Protein AF-A0A7C3QKI5-F1 (afdb_monomer)

Mean predicted aligned error: 13.99 Å

Nearest PDB structures (foldseek):
  4u65-assembly2_F  TM=7.136E-01  e=8.745E-03  Pseudomonas fluorescens Pf0-1
  8ebw-assembly1_H  TM=4.764E-01  e=3.020E-01  Homo sapiens
  3re2-assembly1_A  TM=4.373E-01  e=3.020E-01  Nematostella vectensis

Solvent-accessible surface area (backbone atoms only — not comparable to full-atom values): 15501 Å² total; per-residue (Å²): 140,82,83,90,80,84,90,88,83,86,87,82,85,90,91,88,88,87,84,88,87,84,91,85,86,84,90,83,87,89,81,90,84,88,91,67,75,67,64,57,52,52,54,50,51,52,52,52,50,48,52,54,61,59,58,64,74,69,70,74,64,63,53,65,72,49,76,90,85,64,95,87,59,71,51,61,42,28,61,64,46,33,37,59,52,58,33,65,86,39,82,55,64,62,46,32,51,52,38,49,39,55,50,41,50,76,39,48,40,72,42,86,53,52,62,50,102,83,78,48,70,55,26,29,46,33,50,35,56,67,72,63,37,41,20,25,40,60,27,44,21,22,14,49,31,36,47,36,42,73,66,71,36,54,39,29,35,36,46,41,78,99,45,32,35,25,31,40,49,44,99,92,42,57,28,34,49,32,45,55,61,38,28,58,44,49,39,100,85,65,73,51,56,30,26,68,85,47,32,46,73,46,25,58,44,58,69,66,58,88,71,68,56,89,62,61,26,86,90,59,58,45,66,58,60,19,58,52,28,65,72,57,80,55,48,80,42,72,76,56,59,63,62,68,56,66,64,64,38,62,44,54,72,91,58,86,88,133

Secondary structure (DSSP, 8-state):
------------------------------------HHHHHHHHHHHHHHHHHHHGGG----EEEE----SSS--TTSHHHHHHHHTTT--SHHHHHHHHHHHHHTT-EE-SPPB-TTS-B---HHHIIIIISEE-HHHHHHHHHHHHHHTT-EEEEEE-SS-EEEEEEETTEEEE-BTTTTB--B-TTSSSBPPHHHHTT-GGGGT--SS--SS--TTS-HHHHHHHHTT-----BS----------EEE-TT----

Sequence (258 aa):
MRPARATTGGMARRTKSSERRADGIAKHHSVFSRGAGFGYTLVLMMRALFLCVTGAALLSAEQNGITLAGSAQPHCWDTDAIVAAVTRSAAPDREKALALHAFGMAHFIHFDGPIEERGEYVTDPVKLVGVYGYGLCMNISSAMCALYNAAGLKCRVRTMPLHSVPEVWFEGKWNYIDTDMFGYVFLPDGETIASVDELAKDAD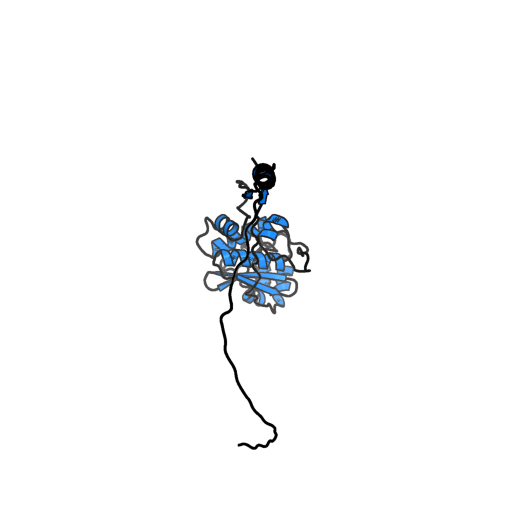LFVKQKNPPEPFYPFDEKKDMADVFRHVRARKDHHTYADAHMMNLRLRTGETAT

Foldseek 3Di:
DDDDDDDDDDDDDDDDDDDDDDDDDDDDDDDDDDDDPPVVVVVVVVVVVVCVVVVVVPPWPKDKQDFDDDPPDFRLQWLLSNQCRQCVPPDALVSSLVSLLVNLLVQEAADDFDADPPRDGALALSCSRPPNSYGHQLSSQLNSQLSSVSNVWQKWWWDFVVHIWIWTDGPNDTATRRSHQRFFFDDPVLPHTDDLVRCLVPLCSLVPDPDGDPPRSVPDDSVVSSVRSPVGPIDTGRCRDHPMDGNMDMDTRPDDDD

Radius of gyration: 35.49 Å; Cα contacts (8 Å, |Δi|>4): 394; chains: 1; bounding box: 84×45×111 Å

pLDDT: mean 79.03, std 22.41, range [28.69, 98.62]

Structure (mmCIF, N/CA/C/O backbone):
data_AF-A0A7C3QKI5-F1
#
_entry.id   AF-A0A7C3QKI5-F1
#
loop_
_atom_site.group_PDB
_atom_site.id
_atom_site.type_symbol
_atom_site.label_atom_id
_atom_site.label_alt_id
_atom_site.label_comp_id
_atom_site.label_asym_id
_atom_site.label_entity_id
_atom_site.label_seq_id
_atom_site.pdbx_PDB_ins_code
_atom_site.Cartn_x
_atom_site.Cartn_y
_atom_site.Cartn_z
_atom_site.occupancy
_atom_site.B_iso_or_equiv
_atom_site.auth_seq_id
_atom_site.auth_comp_id
_atom_site.auth_asym_id
_atom_site.auth_atom_id
_atom_site.pdbx_PDB_model_num
ATOM 1 N N . MET A 1 1 ? -52.536 -10.155 -33.207 1.00 43.38 1 MET A N 1
ATOM 2 C CA . MET A 1 1 ? -53.466 -10.005 -34.355 1.00 43.38 1 MET A CA 1
ATOM 3 C C . MET A 1 1 ? -52.713 -9.310 -35.493 1.00 43.38 1 MET A C 1
ATOM 5 O O . MET A 1 1 ? -51.814 -8.541 -35.183 1.00 43.38 1 MET A O 1
ATOM 9 N N . ARG A 1 2 ? -53.008 -9.595 -36.770 1.00 39.75 2 ARG A N 1
ATOM 10 C CA . ARG A 1 2 ? -52.408 -8.930 -37.957 1.00 39.75 2 ARG A CA 1
ATOM 11 C C . ARG A 1 2 ? -53.516 -8.169 -38.708 1.00 39.75 2 ARG A C 1
ATOM 13 O O . ARG A 1 2 ? -54.668 -8.583 -38.586 1.00 39.75 2 ARG A O 1
ATOM 20 N N . PRO A 1 3 ? -53.205 -7.078 -39.427 1.00 49.03 3 PRO A N 1
ATOM 21 C CA . PRO A 1 3 ? -52.958 -7.132 -40.887 1.00 49.03 3 PRO A CA 1
ATOM 22 C C . PRO A 1 3 ? -51.656 -6.358 -41.270 1.00 49.03 3 PRO A C 1
ATOM 24 O O . PRO A 1 3 ? -51.041 -5.779 -40.384 1.00 49.03 3 PRO A O 1
ATOM 27 N N . ALA A 1 4 ? -51.010 -6.413 -42.453 1.00 37.97 4 ALA A N 1
ATOM 28 C CA . ALA A 1 4 ? -51.381 -6.612 -43.877 1.00 37.97 4 ALA A CA 1
ATOM 29 C C . ALA A 1 4 ? -52.009 -5.347 -44.529 1.00 37.97 4 ALA A C 1
ATOM 31 O O . ALA A 1 4 ? -52.786 -4.679 -43.866 1.00 37.97 4 ALA A O 1
ATOM 32 N N . ARG A 1 5 ? -51.742 -4.905 -45.775 1.00 40.38 5 ARG A N 1
ATOM 33 C CA . ARG A 1 5 ? -51.047 -5.392 -47.009 1.00 40.38 5 ARG A CA 1
ATOM 34 C C . ARG A 1 5 ? -50.088 -4.281 -47.546 1.00 40.38 5 ARG A C 1
ATOM 36 O O . ARG A 1 5 ? -50.180 -3.172 -47.045 1.00 40.38 5 ARG A O 1
ATOM 43 N N . ALA A 1 6 ? -49.056 -4.486 -48.389 1.00 38.34 6 ALA A N 1
ATOM 44 C CA . ALA A 1 6 ? -48.926 -5.076 -49.752 1.00 38.34 6 ALA A CA 1
ATOM 45 C C . ALA A 1 6 ? -49.633 -4.258 -50.868 1.00 38.34 6 ALA A C 1
ATOM 47 O O . ALA A 1 6 ? -50.599 -3.571 -50.560 1.00 38.34 6 ALA A O 1
ATOM 48 N N . THR A 1 7 ? -49.265 -4.295 -52.163 1.00 37.66 7 THR A N 1
ATOM 49 C CA . THR A 1 7 ? -48.258 -5.081 -52.946 1.00 37.66 7 THR A CA 1
ATOM 50 C C . THR A 1 7 ? -47.017 -4.223 -53.330 1.00 37.66 7 THR A C 1
ATOM 52 O O . THR A 1 7 ? -46.642 -3.431 -52.478 1.00 37.66 7 THR A O 1
ATOM 55 N N . THR A 1 8 ? -46.241 -4.283 -54.438 1.00 36.12 8 THR A N 1
ATOM 56 C CA . THR A 1 8 ? -46.135 -4.997 -55.761 1.00 36.12 8 THR A CA 1
ATOM 57 C C . THR A 1 8 ? -44.650 -4.852 -56.237 1.00 36.12 8 THR A C 1
ATOM 59 O O . THR A 1 8 ? -43.902 -4.176 -55.543 1.00 36.12 8 THR A O 1
ATOM 62 N N . GLY A 1 9 ? -44.088 -5.370 -57.349 1.00 29.78 9 GLY A N 1
ATOM 63 C CA . GLY A 1 9 ? -44.528 -6.198 -58.494 1.00 29.78 9 GLY A CA 1
ATOM 64 C C . GLY A 1 9 ? -43.420 -6.297 -59.588 1.00 29.78 9 GLY A C 1
ATOM 65 O O . GLY A 1 9 ? -42.549 -5.437 -59.616 1.00 29.78 9 GLY A O 1
ATOM 66 N N . GLY A 1 10 ? -43.458 -7.299 -60.493 1.00 30.05 10 GLY A N 1
ATOM 67 C CA . GLY A 1 10 ? -42.473 -7.511 -61.598 1.00 30.05 10 GLY A CA 1
ATOM 68 C C . GLY A 1 10 ? -41.201 -8.287 -61.171 1.00 30.05 10 GLY A C 1
ATOM 69 O O . GLY A 1 10 ? -40.520 -7.833 -60.267 1.00 30.05 10 GLY A O 1
ATOM 70 N N . MET A 1 11 ? -40.787 -9.482 -61.644 1.00 32.28 11 MET A N 1
ATOM 71 C CA . MET A 1 11 ? -41.026 -10.329 -62.843 1.00 32.28 11 MET A CA 1
ATOM 72 C C . MET A 1 11 ? -40.378 -9.829 -64.166 1.00 32.28 11 MET A C 1
ATOM 74 O O . MET A 1 11 ? -40.571 -8.672 -64.503 1.00 32.28 11 MET A O 1
ATOM 78 N N . ALA A 1 12 ? -39.662 -10.64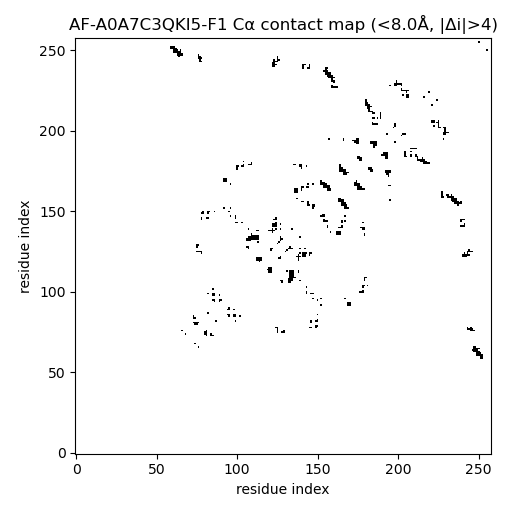3 -64.983 1.00 36.09 12 ALA A N 1
ATOM 79 C CA . ALA A 1 12 ? -39.268 -12.069 -64.852 1.00 36.09 12 ALA A CA 1
ATOM 80 C C . ALA A 1 12 ? -38.166 -12.561 -65.853 1.00 36.09 12 ALA A C 1
ATOM 82 O O . ALA A 1 12 ? -38.069 -12.019 -66.943 1.00 36.09 12 ALA A O 1
ATOM 83 N N . ARG A 1 13 ? -37.530 -13.723 -65.546 1.00 34.91 13 ARG A N 1
ATOM 84 C CA . ARG A 1 13 ? -36.922 -14.765 -66.453 1.00 34.91 13 ARG A CA 1
ATOM 85 C C . ARG A 1 13 ? -35.624 -14.407 -67.246 1.00 34.91 13 ARG A C 1
ATOM 87 O O . ARG A 1 13 ? -35.480 -13.293 -67.708 1.00 34.91 13 ARG A O 1
ATOM 94 N N . ARG A 1 14 ? -34.553 -15.244 -67.240 1.00 34.62 14 ARG A N 1
ATOM 95 C CA . ARG A 1 14 ? -34.250 -16.548 -67.942 1.00 34.62 14 ARG A CA 1
ATOM 96 C C . ARG A 1 14 ? -33.912 -16.323 -69.441 1.00 34.62 14 ARG A C 1
ATOM 98 O O . ARG A 1 14 ? -34.672 -15.620 -70.081 1.00 34.62 14 ARG A O 1
ATOM 105 N N . THR A 1 15 ? -32.837 -16.863 -70.047 1.00 32.75 15 THR A N 1
ATOM 106 C CA . THR A 1 15 ? -32.504 -18.306 -70.264 1.00 32.75 15 THR A CA 1
ATOM 107 C C . THR A 1 15 ? -30.985 -18.659 -70.353 1.00 32.75 15 THR A C 1
ATOM 109 O O . THR A 1 15 ? -30.135 -17.837 -70.042 1.00 32.75 15 THR A O 1
ATOM 112 N N . LYS A 1 16 ? -30.651 -19.927 -70.694 1.00 35.81 16 LYS A N 1
ATOM 113 C CA . LYS A 1 16 ? -29.308 -20.573 -70.757 1.00 35.81 16 LYS A CA 1
ATOM 114 C C . LYS A 1 16 ? -28.775 -20.768 -72.205 1.00 35.81 16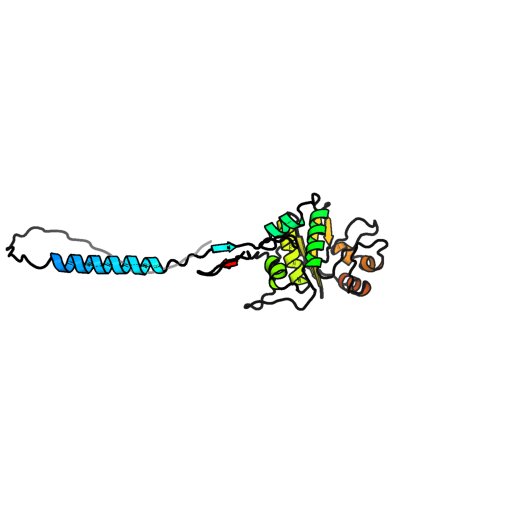 LYS A C 1
ATOM 116 O O . LYS A 1 16 ? -29.548 -20.628 -73.147 1.00 35.81 16 LYS A O 1
ATOM 121 N N . SER A 1 17 ? -27.552 -21.329 -72.306 1.00 30.72 17 SER A N 1
ATOM 122 C CA . SER A 1 17 ? -26.891 -22.039 -73.442 1.00 30.72 17 SER A CA 1
ATOM 123 C C . SER A 1 17 ? -26.021 -21.168 -74.374 1.00 30.72 17 SER A C 1
ATOM 125 O O . SER A 1 17 ? -26.238 -19.965 -74.418 1.00 30.72 17 SER A O 1
ATOM 127 N N . SER A 1 18 ? -24.985 -21.689 -75.058 1.00 32.84 18 SER A N 1
ATOM 128 C CA . SER A 1 18 ? -24.646 -23.098 -75.395 1.00 32.84 18 SER A CA 1
ATOM 129 C C . SER A 1 18 ? -23.134 -23.444 -75.361 1.00 32.84 18 SER A C 1
ATOM 131 O O . SER A 1 18 ? -22.293 -22.565 -75.223 1.00 32.84 18 SER A O 1
ATOM 133 N N . GLU A 1 19 ? -22.792 -24.735 -75.502 1.00 34.28 19 GLU A N 1
ATOM 134 C CA . GLU A 1 19 ? -21.413 -25.276 -75.575 1.00 34.28 19 GLU A CA 1
ATOM 135 C C . GLU A 1 19 ? -20.943 -25.600 -77.020 1.00 34.28 19 GLU A C 1
ATOM 137 O O . GLU A 1 19 ? -21.770 -25.654 -77.931 1.00 34.28 19 GLU A O 1
ATOM 142 N N . ARG A 1 20 ? -19.665 -26.031 -77.145 1.00 35.28 20 ARG A N 1
ATOM 143 C CA . ARG A 1 20 ? -18.991 -26.707 -78.295 1.00 35.28 20 ARG A CA 1
ATOM 144 C C . ARG A 1 20 ? -18.522 -25.726 -79.391 1.00 35.28 20 ARG A C 1
ATOM 146 O O . ARG A 1 20 ? -19.107 -24.667 -79.556 1.00 35.28 20 ARG A O 1
ATOM 153 N N . ARG A 1 21 ? -17.435 -25.981 -80.139 1.00 31.58 21 ARG A N 1
ATOM 154 C CA . ARG A 1 21 ? -16.787 -27.255 -80.554 1.00 31.58 21 ARG A CA 1
ATOM 155 C C . ARG A 1 21 ? -15.235 -27.172 -80.520 1.00 31.58 21 ARG A C 1
ATOM 157 O O . ARG A 1 21 ? -14.706 -26.172 -80.053 1.00 31.58 21 ARG A O 1
ATOM 164 N N . ALA A 1 22 ? -14.529 -28.212 -80.978 1.00 33.12 22 ALA A N 1
ATOM 165 C CA . ALA A 1 22 ? -13.068 -28.386 -80.869 1.00 33.12 22 ALA A CA 1
ATOM 166 C C . ALA A 1 22 ? -12.342 -28.562 -82.234 1.00 33.12 22 ALA A C 1
ATOM 168 O O . ALA A 1 22 ? -13.001 -28.604 -83.272 1.00 33.12 22 ALA A O 1
ATOM 169 N N . ASP A 1 23 ? -11.009 -28.732 -82.155 1.00 32.91 23 ASP A N 1
ATOM 170 C CA . ASP A 1 23 ? -10.041 -29.262 -83.150 1.00 32.91 23 ASP A CA 1
ATOM 171 C C . ASP A 1 23 ? -9.577 -28.362 -84.324 1.00 32.91 23 ASP A C 1
ATOM 173 O O . ASP A 1 23 ? -10.390 -27.738 -85.000 1.00 32.91 23 ASP A O 1
ATOM 177 N N . GLY A 1 24 ? -8.253 -28.326 -84.620 1.00 28.69 24 GLY A N 1
ATOM 178 C CA . GLY A 1 24 ? -7.743 -27.547 -85.775 1.00 28.69 24 GLY A CA 1
ATOM 179 C C . GLY A 1 24 ? -6.229 -27.297 -86.024 1.00 28.69 24 GLY A C 1
ATOM 180 O O . GLY A 1 24 ? -5.882 -26.177 -86.360 1.00 28.69 24 GLY A O 1
ATOM 181 N N . ILE A 1 25 ? -5.351 -28.313 -85.976 1.00 31.89 25 ILE A N 1
ATOM 182 C CA . ILE A 1 25 ? -4.172 -28.478 -86.888 1.00 31.89 25 ILE A CA 1
ATOM 183 C C . ILE A 1 25 ? -2.952 -27.484 -86.859 1.00 31.89 25 ILE A C 1
ATOM 185 O O . ILE A 1 25 ? -2.974 -26.384 -87.390 1.00 31.89 25 ILE A O 1
ATOM 189 N N . ALA A 1 26 ? -1.811 -28.047 -86.414 1.00 33.78 26 ALA A N 1
ATOM 190 C CA . ALA A 1 26 ? -0.415 -27.963 -86.928 1.00 33.78 26 ALA A CA 1
ATOM 191 C C . ALA A 1 26 ? 0.511 -26.706 -86.850 1.00 33.78 26 ALA A C 1
ATOM 193 O O . ALA A 1 26 ? 0.343 -25.716 -87.545 1.00 33.78 26 ALA A O 1
ATOM 194 N N . LYS A 1 27 ? 1.645 -26.924 -86.146 1.00 37.19 27 LYS A N 1
ATOM 195 C CA . LYS A 1 27 ? 3.076 -26.768 -86.548 1.00 37.19 27 LYS A CA 1
ATOM 196 C C . LYS A 1 27 ? 3.519 -25.576 -87.429 1.00 37.19 27 LYS A C 1
ATOM 198 O O . LYS A 1 27 ? 3.091 -25.485 -88.569 1.00 37.19 27 LYS A O 1
ATOM 203 N N . HIS A 1 28 ? 4.645 -24.939 -87.054 1.00 32.84 28 HIS A N 1
ATOM 204 C CA . HIS A 1 28 ? 5.841 -24.878 -87.928 1.00 32.84 28 HIS A CA 1
ATOM 205 C C . HIS A 1 28 ? 7.161 -24.525 -87.185 1.00 32.84 28 HIS A C 1
ATOM 207 O O . HIS A 1 28 ? 7.223 -23.555 -86.446 1.00 32.84 28 HIS A O 1
ATOM 213 N N . HIS A 1 29 ? 8.204 -25.328 -87.446 1.00 33.06 29 HIS A N 1
ATOM 214 C CA . HIS A 1 29 ? 9.660 -25.064 -87.395 1.00 33.06 29 HIS A CA 1
ATOM 215 C C . HIS A 1 29 ? 10.365 -24.470 -86.150 1.00 33.06 29 HIS A C 1
ATOM 217 O O . HIS A 1 29 ? 10.202 -23.317 -85.771 1.00 33.06 29 HIS A O 1
ATOM 223 N N . SER A 1 30 ? 11.338 -25.239 -85.647 1.00 39.81 30 SER A N 1
ATOM 224 C CA . SER A 1 30 ? 12.464 -24.786 -84.817 1.00 39.81 30 SER A CA 1
ATOM 225 C C . SER A 1 30 ? 13.663 -24.350 -85.675 1.00 39.81 30 SER A C 1
ATOM 227 O O . SER A 1 30 ? 14.017 -25.069 -86.611 1.00 39.81 30 SER A O 1
ATOM 229 N N . VAL A 1 31 ? 14.364 -23.273 -85.302 1.00 34.41 31 VAL A N 1
ATOM 230 C CA . VAL A 1 31 ? 15.684 -22.913 -85.863 1.00 34.41 31 VAL A CA 1
ATOM 231 C C . VAL A 1 31 ? 16.688 -22.623 -84.740 1.00 34.41 31 VAL A C 1
ATOM 233 O O . VAL A 1 31 ? 16.330 -22.212 -83.639 1.00 34.41 31 VAL A O 1
ATOM 236 N N . PHE A 1 32 ? 17.952 -22.926 -85.024 1.00 36.66 32 PHE A N 1
ATOM 237 C CA . PHE A 1 32 ? 19.099 -22.922 -84.120 1.00 36.66 32 PHE A CA 1
ATOM 238 C C . PHE A 1 32 ? 19.464 -21.528 -83.576 1.00 36.66 32 PHE A C 1
ATOM 240 O O . PHE A 1 32 ? 19.571 -20.573 -84.338 1.00 36.66 32 PHE A O 1
ATOM 247 N N . SER A 1 33 ? 19.834 -21.456 -82.294 1.00 34.16 33 SER A N 1
ATOM 248 C CA . SER A 1 33 ? 20.882 -20.538 -81.828 1.00 34.16 33 SER A CA 1
ATOM 249 C C . SER A 1 33 ? 21.595 -21.132 -80.610 1.00 34.16 33 SER A C 1
ATOM 251 O O . SER A 1 33 ? 21.004 -21.302 -79.544 1.00 34.16 33 SER A O 1
ATOM 253 N N . ARG A 1 34 ? 22.873 -21.492 -80.773 1.00 49.06 34 ARG A N 1
ATOM 254 C CA . ARG A 1 34 ? 23.775 -21.896 -79.683 1.00 49.06 34 ARG A CA 1
ATOM 255 C C . ARG A 1 34 ? 24.785 -20.769 -79.466 1.00 49.06 34 ARG A C 1
ATOM 257 O O . ARG A 1 34 ? 25.561 -20.510 -80.378 1.00 49.06 34 ARG A O 1
ATOM 264 N N . GLY A 1 35 ? 24.836 -20.167 -78.272 1.00 45.16 35 GLY A N 1
ATOM 265 C CA . GLY A 1 35 ? 25.952 -19.273 -77.911 1.00 45.16 35 GLY A CA 1
ATOM 266 C C . GLY A 1 35 ? 25.643 -18.070 -77.013 1.00 45.16 35 GLY A C 1
ATOM 267 O O . GLY A 1 35 ? 25.970 -16.954 -77.390 1.00 45.16 35 GLY A O 1
ATOM 268 N N . ALA A 1 36 ? 25.056 -18.271 -75.824 1.00 44.78 36 ALA A N 1
ATOM 269 C CA . ALA A 1 36 ? 24.922 -17.190 -74.821 1.00 44.78 36 ALA A CA 1
ATOM 270 C C . ALA A 1 36 ? 24.917 -17.643 -73.339 1.00 44.78 36 ALA A C 1
ATOM 272 O O . ALA A 1 36 ? 25.148 -16.836 -72.441 1.00 44.78 36 ALA A O 1
ATOM 273 N N . GLY A 1 37 ? 24.657 -18.926 -73.052 1.00 42.69 37 GLY A N 1
ATOM 274 C CA . GLY A 1 37 ? 24.223 -19.373 -71.717 1.00 42.69 37 GLY A CA 1
ATOM 275 C C . GLY A 1 37 ? 25.271 -19.457 -70.595 1.00 42.69 37 GLY A C 1
ATOM 276 O O . GLY A 1 37 ? 24.884 -19.639 -69.444 1.00 42.69 37 GLY A O 1
ATOM 277 N N . PHE A 1 38 ? 26.575 -19.346 -70.878 1.00 46.03 38 PHE A N 1
ATOM 278 C CA . PHE A 1 38 ? 27.609 -19.579 -69.852 1.00 46.03 38 PHE A CA 1
ATOM 279 C C . PHE A 1 38 ? 27.970 -18.321 -69.044 1.00 46.03 38 PHE A C 1
ATOM 281 O O . PHE A 1 38 ? 28.054 -18.379 -67.820 1.00 46.03 38 PHE A O 1
ATOM 288 N N . GLY A 1 39 ? 28.118 -17.165 -69.704 1.00 41.66 39 GLY A N 1
ATOM 289 C CA . GLY A 1 39 ? 28.483 -15.909 -69.032 1.00 41.66 39 GLY A CA 1
ATOM 290 C C . GLY A 1 39 ? 27.373 -15.359 -68.130 1.00 41.66 39 GLY A C 1
ATOM 291 O O . GLY A 1 39 ? 27.629 -14.989 -66.986 1.00 41.66 39 GLY A O 1
ATOM 292 N N . TYR A 1 40 ? 26.125 -15.362 -68.611 1.00 43.88 40 TYR A N 1
ATOM 293 C CA . TYR A 1 40 ? 24.982 -14.845 -67.847 1.00 43.88 40 TYR A CA 1
ATOM 294 C C . TYR A 1 40 ? 24.721 -15.633 -66.561 1.00 43.88 40 TYR A C 1
ATOM 296 O O . TYR A 1 40 ? 24.457 -15.024 -65.528 1.00 43.88 40 TYR A O 1
ATOM 304 N N . THR A 1 41 ? 24.846 -16.963 -66.598 1.00 52.06 41 THR A N 1
ATOM 305 C CA . THR A 1 41 ? 24.658 -17.819 -65.417 1.00 52.06 41 THR A CA 1
ATOM 306 C C . THR A 1 41 ? 25.703 -17.521 -64.341 1.00 52.06 41 THR A C 1
ATOM 308 O O . THR A 1 41 ? 25.342 -17.377 -63.176 1.00 52.06 41 THR A O 1
ATOM 311 N N . LEU A 1 42 ? 26.974 -17.326 -64.717 1.00 48.56 42 LEU A N 1
ATOM 312 C CA . LEU A 1 42 ? 28.027 -16.961 -63.765 1.00 48.56 42 LEU A CA 1
ATOM 313 C C . LEU A 1 42 ? 27.788 -15.571 -63.150 1.00 48.56 42 LEU A C 1
ATOM 315 O O . LEU A 1 42 ? 27.883 -15.419 -61.936 1.00 48.56 42 LEU A O 1
ATOM 319 N N . VAL A 1 43 ? 27.402 -14.572 -63.952 1.00 55.06 43 VAL A N 1
ATOM 320 C CA . VAL A 1 43 ? 27.090 -13.215 -63.456 1.00 55.06 43 VAL A CA 1
ATOM 321 C C . VAL A 1 43 ? 25.844 -13.202 -62.559 1.00 55.06 43 VAL A C 1
ATOM 323 O O . VAL A 1 43 ? 25.819 -12.482 -61.560 1.00 55.06 43 VAL A O 1
ATOM 326 N N . LEU A 1 44 ? 24.825 -14.014 -62.862 1.00 51.84 44 LEU A N 1
ATOM 327 C CA . LEU A 1 44 ? 23.646 -14.185 -62.006 1.00 51.84 44 LEU A CA 1
ATOM 328 C C . LEU A 1 44 ? 23.996 -14.882 -60.688 1.00 51.84 44 LEU A C 1
ATOM 330 O O . LEU A 1 44 ? 23.584 -14.396 -59.636 1.00 51.84 44 LEU A O 1
ATOM 334 N N . MET A 1 45 ? 24.803 -15.948 -60.714 1.00 55.19 45 MET A N 1
ATOM 335 C CA . MET A 1 45 ? 25.274 -16.597 -59.486 1.00 55.19 45 MET A CA 1
ATOM 336 C C . MET A 1 45 ? 26.164 -15.667 -58.656 1.00 55.19 45 MET A C 1
ATOM 338 O O . MET A 1 45 ? 25.973 -15.596 -57.450 1.00 55.19 45 MET A O 1
ATOM 342 N N . MET A 1 46 ? 27.063 -14.886 -59.265 1.00 52.94 46 MET A N 1
ATOM 343 C CA . MET A 1 46 ? 27.877 -13.902 -58.537 1.00 52.94 46 MET A CA 1
ATOM 344 C C . MET A 1 46 ? 27.033 -12.774 -57.926 1.00 52.94 46 MET A C 1
ATOM 346 O O . MET A 1 46 ? 27.321 -12.353 -56.810 1.00 52.94 46 MET A O 1
ATOM 350 N N . ARG A 1 47 ? 25.966 -12.312 -58.599 1.00 51.59 47 ARG A N 1
ATOM 351 C CA . ARG A 1 47 ? 25.014 -11.338 -58.025 1.00 51.59 47 ARG A CA 1
ATOM 352 C C . ARG A 1 47 ? 24.185 -11.926 -56.884 1.00 51.59 47 ARG A C 1
ATOM 354 O O . ARG A 1 47 ? 24.001 -11.248 -55.878 1.00 51.59 47 ARG A O 1
ATOM 361 N N . ALA A 1 48 ? 23.721 -13.169 -57.014 1.00 53.09 48 ALA A N 1
ATOM 362 C CA . ALA A 1 48 ? 23.023 -13.872 -55.940 1.00 53.09 48 ALA A CA 1
ATOM 363 C C . ALA A 1 48 ? 23.943 -14.093 -54.727 1.00 53.09 48 ALA A C 1
ATOM 365 O O . ALA A 1 48 ? 23.550 -13.806 -53.601 1.00 53.09 48 ALA A O 1
ATOM 366 N N . LEU A 1 49 ? 25.193 -14.509 -54.961 1.00 51.41 49 LEU A N 1
ATOM 367 C CA . LEU A 1 49 ? 26.191 -14.689 -53.908 1.00 51.41 49 LEU A CA 1
ATOM 368 C C . LEU A 1 49 ? 26.522 -13.361 -53.214 1.00 51.41 49 LEU A C 1
ATOM 370 O O . LEU A 1 49 ? 26.595 -13.333 -51.991 1.00 51.41 49 LEU A O 1
ATOM 374 N N . PHE A 1 50 ? 26.638 -12.254 -53.959 1.00 50.97 50 PHE A N 1
ATOM 375 C CA . PHE A 1 50 ? 26.798 -10.924 -53.362 1.00 50.97 50 PHE A CA 1
ATOM 376 C C . PHE A 1 50 ? 25.605 -10.540 -52.479 1.00 50.97 50 PHE A C 1
ATOM 378 O O . PHE A 1 50 ? 25.831 -10.071 -51.371 1.00 50.97 50 PHE A O 1
ATOM 385 N N . LEU A 1 51 ? 24.360 -10.783 -52.914 1.00 51.03 51 LEU A N 1
ATOM 386 C CA . LEU A 1 51 ? 23.169 -10.532 -52.088 1.00 51.03 51 LEU A CA 1
ATOM 387 C C . LEU A 1 51 ? 23.144 -11.388 -50.812 1.00 51.03 51 LEU A C 1
ATOM 389 O O . LEU A 1 51 ? 22.784 -10.886 -49.751 1.00 51.03 51 LEU A O 1
ATOM 393 N N . CYS A 1 52 ? 23.535 -12.662 -50.889 1.00 48.69 52 CYS A N 1
ATOM 394 C CA . CYS A 1 52 ? 23.606 -13.532 -49.713 1.00 48.69 52 CYS A CA 1
ATOM 395 C C . CYS A 1 52 ? 24.730 -13.119 -48.747 1.00 48.69 52 CYS A C 1
ATOM 397 O O . CYS A 1 52 ? 24.526 -13.139 -47.536 1.00 48.69 52 CYS A O 1
ATOM 399 N N . VAL A 1 53 ? 25.895 -12.718 -49.265 1.00 51.22 53 VAL A N 1
ATOM 400 C CA . VAL A 1 53 ? 27.054 -12.315 -48.450 1.00 51.22 53 VAL A CA 1
ATOM 401 C C . VAL A 1 53 ? 26.860 -10.934 -47.815 1.00 51.22 53 VAL A C 1
ATOM 403 O O . VAL A 1 53 ? 27.252 -10.753 -46.666 1.00 51.22 53 VAL A O 1
ATOM 406 N N . THR A 1 54 ? 26.214 -9.973 -48.488 1.00 51.22 54 THR A N 1
ATOM 407 C CA . THR A 1 54 ? 25.876 -8.680 -47.859 1.00 51.22 54 THR A CA 1
ATOM 408 C C . THR A 1 54 ? 24.649 -8.770 -46.952 1.00 51.22 54 THR A C 1
ATOM 410 O O . THR A 1 54 ? 24.628 -8.125 -45.908 1.00 51.22 54 THR A O 1
ATOM 413 N N . GLY A 1 55 ? 23.657 -9.603 -47.287 1.00 47.28 55 GLY A N 1
ATOM 414 C CA . GLY A 1 55 ? 22.469 -9.820 -46.454 1.00 47.28 55 GLY A CA 1
ATOM 415 C C . GLY A 1 55 ? 22.776 -10.467 -45.099 1.00 47.28 55 GLY A C 1
ATOM 416 O O . GLY A 1 55 ? 22.142 -10.129 -44.103 1.00 47.28 55 GLY A O 1
ATOM 417 N N . ALA A 1 56 ? 23.786 -11.341 -45.029 1.00 50.09 56 ALA A N 1
ATOM 418 C CA . ALA A 1 56 ? 24.216 -11.970 -43.777 1.00 50.09 56 ALA A CA 1
ATOM 419 C C . ALA A 1 56 ? 24.848 -10.987 -42.767 1.00 50.09 56 ALA A C 1
ATOM 421 O O . ALA A 1 56 ? 24.859 -11.267 -41.571 1.00 50.09 56 ALA A O 1
ATOM 422 N N . ALA A 1 57 ? 25.346 -9.831 -43.224 1.00 49.47 57 ALA A N 1
ATOM 423 C CA . ALA A 1 57 ? 26.045 -8.848 -42.391 1.00 49.47 57 ALA A CA 1
ATOM 424 C C . ALA A 1 57 ? 25.116 -7.875 -41.629 1.00 49.47 57 ALA A C 1
ATOM 426 O O . ALA A 1 57 ? 25.606 -6.988 -40.936 1.00 49.47 57 ALA A O 1
ATOM 427 N N . LEU A 1 58 ? 23.790 -8.027 -41.754 1.00 51.84 58 LEU A N 1
ATOM 428 C CA . LEU A 1 58 ? 22.778 -7.206 -41.067 1.00 51.84 58 LEU A CA 1
ATOM 429 C C . LEU A 1 58 ? 21.943 -7.994 -40.043 1.00 51.84 58 LEU A C 1
ATOM 431 O O . LEU A 1 58 ? 20.899 -7.527 -39.589 1.00 51.84 58 LEU A O 1
ATOM 435 N N . LEU A 1 59 ? 22.415 -9.175 -39.636 1.00 55.00 59 LEU A N 1
ATOM 436 C CA . LEU A 1 59 ? 21.945 -9.826 -38.415 1.00 55.00 59 LEU A CA 1
ATOM 437 C C . LEU A 1 59 ? 22.556 -9.115 -37.201 1.00 55.00 59 LEU A C 1
ATOM 439 O O . LEU A 1 59 ? 23.612 -9.513 -36.708 1.00 55.00 59 LEU A O 1
ATOM 443 N N . SER A 1 60 ? 21.882 -8.071 -36.711 1.00 57.97 60 SER A N 1
ATOM 444 C CA . SER A 1 60 ? 22.158 -7.517 -35.383 1.00 57.97 60 SER A CA 1
ATOM 445 C C . SER A 1 60 ? 21.959 -8.618 -34.343 1.00 57.97 60 SER A C 1
ATOM 447 O O . SER A 1 60 ? 20.830 -8.991 -34.022 1.00 57.97 60 SER A O 1
ATOM 449 N N . ALA A 1 61 ? 23.060 -9.160 -33.827 1.00 64.56 61 ALA A N 1
ATOM 450 C CA . ALA A 1 61 ? 23.022 -9.988 -32.634 1.00 64.56 61 ALA A CA 1
ATOM 451 C C . ALA A 1 61 ? 22.661 -9.072 -31.458 1.00 64.56 61 ALA A C 1
ATOM 453 O O . ALA A 1 61 ? 23.414 -8.153 -31.124 1.00 64.56 61 ALA A O 1
ATOM 454 N N . GLU A 1 62 ? 21.483 -9.300 -30.883 1.00 68.62 62 GLU A N 1
ATOM 455 C CA . GLU A 1 62 ? 20.919 -8.508 -29.794 1.00 68.62 62 GLU A CA 1
ATOM 456 C C . GLU A 1 62 ? 20.445 -9.437 -28.685 1.00 68.62 62 GLU A C 1
ATOM 458 O O . GLU A 1 62 ? 19.675 -10.373 -28.920 1.00 68.62 62 GLU A O 1
ATOM 463 N N . GLN A 1 63 ? 20.888 -9.160 -27.464 1.00 76.31 63 GLN A N 1
ATOM 464 C CA . GLN A 1 63 ? 20.500 -9.924 -26.289 1.00 76.31 63 GLN A CA 1
ATOM 465 C C . GLN A 1 63 ? 19.470 -9.117 -25.502 1.00 76.31 63 GLN A C 1
ATOM 467 O O . GLN A 1 63 ? 19.754 -8.007 -25.059 1.00 76.31 63 GLN A O 1
ATOM 472 N N . ASN A 1 64 ? 18.274 -9.686 -25.364 1.00 82.62 64 ASN A N 1
ATOM 473 C CA . ASN A 1 64 ? 17.130 -9.127 -24.642 1.00 82.62 64 ASN A CA 1
ATOM 474 C C . ASN A 1 64 ? 16.898 -9.930 -23.350 1.00 82.62 64 ASN A C 1
ATOM 476 O O . ASN A 1 64 ? 17.459 -11.017 -23.194 1.00 82.62 64 ASN A O 1
ATOM 480 N N . GLY A 1 65 ? 16.051 -9.433 -22.447 1.00 80.75 65 GLY A N 1
ATOM 481 C CA . GLY A 1 65 ? 15.745 -10.096 -21.175 1.00 80.75 65 GLY A CA 1
ATOM 482 C C . GLY A 1 65 ? 16.909 -10.064 -20.184 1.00 80.75 65 GLY A C 1
ATOM 483 O O . GLY A 1 65 ? 17.034 -10.956 -19.348 1.00 80.75 65 GLY A O 1
ATOM 484 N N . ILE A 1 66 ? 17.795 -9.071 -20.300 1.00 83.81 66 ILE A N 1
ATOM 485 C CA . ILE A 1 66 ? 18.944 -8.927 -19.406 1.00 83.81 66 ILE A CA 1
ATOM 486 C C . ILE A 1 66 ? 18.459 -8.337 -18.083 1.00 83.81 66 ILE A C 1
ATOM 488 O O . ILE A 1 66 ? 17.931 -7.228 -18.044 1.00 83.81 66 ILE A O 1
ATOM 492 N N . THR A 1 67 ? 18.668 -9.071 -16.995 1.00 82.00 67 THR A N 1
ATOM 493 C CA . THR A 1 67 ? 18.407 -8.607 -15.632 1.00 82.00 67 THR A CA 1
ATOM 494 C C . THR A 1 67 ? 19.729 -8.323 -14.930 1.00 82.00 67 THR A C 1
ATOM 496 O O . THR A 1 67 ? 20.688 -9.088 -15.039 1.00 82.00 67 THR A O 1
ATOM 499 N N . LEU A 1 68 ? 19.796 -7.211 -14.198 1.00 79.06 68 LEU A N 1
ATOM 500 C CA . LEU A 1 68 ? 20.893 -6.958 -13.266 1.00 79.06 68 LEU A CA 1
ATOM 501 C C . LEU A 1 68 ? 20.529 -7.582 -11.913 1.00 79.06 68 LEU A C 1
ATOM 503 O O . LEU A 1 68 ? 19.414 -7.412 -11.412 1.00 79.06 68 LEU A O 1
ATOM 507 N N . ALA A 1 69 ? 21.469 -8.317 -11.327 1.00 75.75 69 ALA A N 1
ATOM 508 C CA . ALA A 1 69 ? 21.325 -8.937 -10.016 1.00 75.75 69 ALA A CA 1
ATOM 509 C C . ALA A 1 69 ? 22.281 -8.269 -9.022 1.00 75.75 69 ALA A C 1
ATOM 511 O O . ALA A 1 69 ? 23.456 -8.067 -9.323 1.00 75.75 69 ALA A O 1
ATOM 512 N N . GLY A 1 70 ? 21.784 -7.950 -7.830 1.00 75.31 70 GLY A N 1
ATOM 513 C CA . GLY A 1 70 ? 22.568 -7.354 -6.753 1.00 75.31 70 GLY A CA 1
ATOM 514 C C . GLY A 1 70 ? 22.042 -7.800 -5.393 1.00 75.31 70 GLY A C 1
ATOM 515 O O . GLY A 1 70 ? 20.891 -8.199 -5.267 1.00 75.31 70 GLY A O 1
ATOM 516 N N . SER A 1 71 ? 22.886 -7.739 -4.366 1.00 79.19 71 SER A N 1
ATOM 517 C CA . SER A 1 71 ? 22.534 -8.153 -2.999 1.00 79.19 71 SER A CA 1
ATOM 518 C C . SER A 1 71 ? 21.832 -7.068 -2.172 1.00 79.19 71 SER A C 1
ATOM 520 O O . SER A 1 71 ? 21.422 -7.341 -1.048 1.00 79.19 71 SER A O 1
ATOM 522 N N . ALA A 1 72 ? 21.726 -5.843 -2.696 1.00 78.75 72 ALA A N 1
ATOM 523 C CA . ALA A 1 72 ? 21.259 -4.670 -1.955 1.00 78.75 72 ALA A CA 1
ATOM 524 C C . ALA A 1 72 ? 19.752 -4.377 -2.091 1.00 78.75 72 ALA A C 1
ATOM 526 O O . ALA A 1 72 ? 19.231 -3.612 -1.286 1.00 78.75 72 ALA A O 1
ATOM 527 N N . GLN A 1 73 ? 19.066 -4.946 -3.090 1.00 77.56 73 GLN A N 1
ATOM 528 C CA . GLN A 1 73 ? 17.630 -4.748 -3.330 1.00 77.56 73 GLN A CA 1
ATOM 529 C C . GLN A 1 73 ? 16.970 -6.016 -3.911 1.00 77.56 73 GLN A C 1
ATOM 531 O O . GLN A 1 73 ? 17.672 -6.841 -4.502 1.00 77.56 73 GLN A O 1
ATOM 536 N N . PRO A 1 74 ? 15.637 -6.183 -3.777 1.00 81.31 74 PRO A N 1
ATOM 537 C CA . PRO A 1 74 ? 14.874 -7.239 -4.446 1.00 81.31 74 PRO A CA 1
ATOM 538 C C . PRO A 1 74 ? 14.952 -7.193 -5.983 1.00 81.31 74 PRO A C 1
ATOM 540 O O . PRO A 1 74 ? 15.350 -6.199 -6.590 1.00 81.31 74 PRO A O 1
ATOM 543 N N . HIS A 1 75 ? 14.517 -8.275 -6.634 1.00 84.12 75 HIS A N 1
ATOM 544 C CA . HIS A 1 75 ? 14.456 -8.370 -8.096 1.00 84.12 75 HIS A CA 1
ATOM 545 C C . HIS A 1 75 ? 13.246 -7.610 -8.668 1.00 84.12 75 HIS A C 1
ATOM 547 O O . HIS A 1 75 ? 12.244 -8.207 -9.048 1.00 84.12 75 HIS A O 1
ATOM 553 N N . CYS A 1 76 ? 13.356 -6.286 -8.773 1.00 87.69 76 CYS A N 1
ATOM 554 C CA . CYS A 1 76 ? 12.293 -5.396 -9.258 1.00 87.69 76 CYS A CA 1
ATOM 555 C C . CYS A 1 76 ? 12.147 -5.355 -10.798 1.00 87.69 76 CYS A C 1
ATOM 557 O O . CYS A 1 76 ? 12.012 -4.283 -11.383 1.00 87.69 76 CYS A O 1
ATOM 559 N N . TRP A 1 77 ? 12.204 -6.517 -11.460 1.00 87.06 77 TRP A N 1
ATOM 560 C CA . TRP A 1 77 ? 12.142 -6.643 -12.928 1.00 87.06 77 TRP A CA 1
ATOM 561 C C . TRP A 1 77 ? 10.719 -6.842 -13.463 1.00 87.06 77 TRP A C 1
ATOM 563 O O . TRP A 1 77 ? 10.407 -6.407 -14.571 1.00 87.06 77 TRP A O 1
ATOM 573 N N . ASP A 1 78 ? 9.861 -7.469 -12.663 1.00 90.19 78 ASP A N 1
ATOM 574 C CA . ASP A 1 78 ? 8.444 -7.699 -12.921 1.00 90.19 78 ASP A CA 1
ATOM 575 C C . ASP A 1 78 ? 7.698 -7.887 -11.581 1.00 90.19 78 ASP A C 1
ATOM 577 O O . ASP A 1 78 ? 8.311 -7.952 -10.512 1.00 90.19 78 ASP A O 1
ATOM 581 N N . THR A 1 79 ? 6.365 -7.944 -11.625 1.00 91.94 79 THR A N 1
ATOM 582 C CA . THR A 1 79 ? 5.514 -8.031 -10.421 1.00 91.94 79 THR A CA 1
ATOM 583 C C . THR A 1 79 ? 5.708 -9.339 -9.643 1.00 91.94 79 THR A C 1
ATOM 585 O O . THR A 1 79 ? 5.750 -9.312 -8.410 1.00 91.94 79 THR A O 1
ATOM 588 N N . ASP A 1 80 ? 5.874 -10.470 -10.333 1.00 91.06 80 ASP A N 1
ATOM 589 C CA . ASP A 1 80 ? 6.002 -11.784 -9.695 1.00 91.06 80 ASP A CA 1
ATOM 590 C C . ASP A 1 80 ? 7.381 -11.933 -9.033 1.00 91.06 80 ASP A C 1
ATOM 592 O O . ASP A 1 80 ? 7.488 -12.474 -7.931 1.00 91.06 80 ASP A O 1
ATOM 596 N N . ALA A 1 81 ? 8.432 -11.386 -9.653 1.00 90.56 81 ALA A N 1
ATOM 597 C CA . ALA A 1 81 ? 9.781 -11.327 -9.099 1.00 90.56 81 ALA A CA 1
ATOM 598 C C . ALA A 1 81 ? 9.867 -10.446 -7.837 1.00 90.56 81 ALA A C 1
ATOM 600 O O . ALA A 1 81 ? 10.523 -10.843 -6.867 1.00 90.56 81 ALA A O 1
ATOM 601 N N . ILE A 1 82 ? 9.163 -9.302 -7.803 1.00 93.56 82 ILE A N 1
ATOM 602 C CA . ILE A 1 82 ? 9.032 -8.469 -6.593 1.00 93.56 82 ILE A CA 1
ATOM 603 C C . ILE A 1 82 ? 8.373 -9.281 -5.476 1.00 93.56 82 ILE A C 1
ATOM 605 O O . ILE A 1 82 ? 8.944 -9.417 -4.393 1.00 93.56 82 ILE A O 1
ATOM 609 N N . VAL A 1 83 ? 7.197 -9.857 -5.741 1.00 94.94 83 VAL A N 1
ATOM 610 C CA . VAL A 1 83 ? 6.434 -10.627 -4.750 1.00 94.94 83 VAL A CA 1
ATOM 611 C C . VAL A 1 83 ? 7.244 -11.814 -4.229 1.00 94.94 83 VAL A C 1
ATOM 613 O O . VAL A 1 83 ? 7.425 -11.941 -3.019 1.00 94.94 83 VAL A O 1
ATOM 616 N N . ALA A 1 84 ? 7.802 -12.643 -5.115 1.00 93.81 84 ALA A N 1
ATOM 617 C CA . ALA A 1 84 ? 8.557 -13.837 -4.738 1.00 93.81 84 ALA A CA 1
ATOM 618 C C . ALA A 1 84 ? 9.831 -13.526 -3.931 1.00 93.81 84 ALA A C 1
ATOM 620 O O . ALA A 1 84 ? 10.249 -14.346 -3.110 1.00 93.81 84 ALA A O 1
ATOM 621 N N . ALA A 1 85 ? 10.445 -12.355 -4.139 1.00 93.62 85 ALA A N 1
ATOM 622 C CA . ALA A 1 85 ? 11.577 -11.892 -3.343 1.00 93.62 85 ALA A CA 1
ATOM 623 C C . ALA A 1 85 ? 11.137 -11.331 -1.979 1.00 93.62 85 ALA A C 1
ATOM 625 O O . ALA A 1 85 ? 11.697 -11.718 -0.952 1.00 93.62 85 ALA A O 1
ATOM 626 N N . VAL A 1 86 ? 10.128 -10.454 -1.951 1.00 95.75 86 VAL A N 1
ATOM 627 C CA . VAL A 1 86 ? 9.680 -9.756 -0.732 1.00 95.75 86 VAL A CA 1
ATOM 628 C C . VAL A 1 86 ? 8.954 -10.694 0.234 1.00 95.75 86 VAL A C 1
ATOM 630 O O . VAL A 1 86 ? 9.223 -10.670 1.433 1.00 95.75 86 VAL A O 1
ATOM 633 N N . THR A 1 87 ? 8.078 -11.576 -0.257 1.00 96.75 87 THR A N 1
ATOM 634 C CA . THR A 1 87 ? 7.318 -12.505 0.597 1.00 96.75 87 THR A CA 1
ATOM 635 C C . THR A 1 87 ? 8.030 -13.843 0.823 1.00 96.75 87 THR A C 1
ATOM 637 O O . THR A 1 87 ? 7.418 -14.777 1.335 1.00 96.75 87 THR A O 1
ATOM 640 N N . ARG A 1 88 ? 9.317 -13.973 0.463 1.00 94.31 88 ARG A N 1
ATOM 641 C CA . ARG A 1 88 ? 10.063 -15.252 0.458 1.00 94.31 88 ARG A CA 1
ATOM 642 C C . ARG A 1 88 ? 10.073 -15.992 1.804 1.00 94.31 88 ARG A C 1
ATOM 644 O O . ARG A 1 88 ? 10.180 -17.216 1.824 1.00 94.31 88 ARG A O 1
ATOM 651 N N . SER A 1 89 ? 9.987 -15.249 2.905 1.00 93.75 89 SER A N 1
ATOM 652 C CA . SER A 1 89 ? 9.990 -15.773 4.280 1.00 93.75 89 SER A CA 1
ATOM 653 C C . SER A 1 89 ? 8.638 -15.629 4.993 1.00 93.75 89 SER A C 1
ATOM 655 O O . SER A 1 89 ? 8.555 -15.966 6.168 1.00 93.75 89 SER A O 1
ATOM 657 N N . ALA A 1 90 ? 7.602 -15.125 4.312 1.00 95.19 90 ALA A N 1
ATOM 658 C CA . ALA A 1 90 ? 6.302 -14.789 4.891 1.00 95.19 90 ALA A CA 1
ATOM 659 C C . ALA A 1 90 ? 5.235 -15.818 4.482 1.00 95.19 90 ALA A C 1
ATOM 661 O O . ALA A 1 90 ? 4.897 -15.929 3.300 1.00 95.19 90 ALA A O 1
ATOM 662 N N . ALA A 1 91 ? 4.692 -16.571 5.443 1.00 91.62 91 ALA A N 1
ATOM 663 C CA . ALA A 1 91 ? 3.746 -17.660 5.153 1.00 91.62 91 ALA A CA 1
ATOM 664 C C . ALA A 1 91 ? 2.260 -17.287 5.372 1.00 91.62 91 ALA A C 1
ATOM 666 O O . ALA A 1 91 ? 1.464 -17.502 4.449 1.00 91.62 91 ALA A O 1
ATOM 667 N N . PRO A 1 92 ? 1.848 -16.707 6.518 1.00 97.12 92 PRO A N 1
ATOM 668 C CA . PRO A 1 92 ? 0.516 -16.142 6.710 1.00 97.12 92 PRO A CA 1
ATOM 669 C C . PRO A 1 92 ? 0.280 -14.912 5.831 1.00 97.12 92 PRO A C 1
ATOM 671 O O . PRO A 1 92 ? 1.184 -14.126 5.551 1.00 97.12 92 PRO A O 1
ATOM 674 N N . ASP A 1 93 ? -0.976 -14.692 5.459 1.00 98.50 93 ASP A N 1
ATOM 675 C CA . ASP A 1 93 ? -1.367 -13.586 4.581 1.00 98.50 93 ASP A CA 1
ATOM 676 C C . ASP A 1 93 ? -1.121 -12.196 5.199 1.00 98.50 93 ASP A C 1
ATOM 678 O O . ASP A 1 93 ? -0.757 -11.268 4.476 1.00 98.50 93 ASP A O 1
ATOM 682 N N . ARG A 1 94 ? -1.213 -12.066 6.535 1.00 98.31 94 ARG A N 1
ATOM 683 C CA . ARG A 1 94 ? -0.806 -10.853 7.269 1.00 98.31 94 ARG A CA 1
ATOM 684 C C . ARG A 1 94 ? 0.688 -10.562 7.094 1.00 98.31 94 ARG A C 1
ATOM 686 O O . ARG A 1 94 ? 1.046 -9.424 6.814 1.00 98.31 94 ARG A O 1
ATOM 693 N N . GLU A 1 95 ? 1.560 -11.567 7.218 1.00 98.50 95 GLU A N 1
ATOM 694 C CA . GLU A 1 95 ? 3.009 -11.373 7.044 1.00 98.50 95 GLU A CA 1
ATOM 695 C C . GLU A 1 95 ? 3.346 -10.950 5.611 1.00 98.50 95 GLU A C 1
ATOM 697 O O . GLU A 1 95 ? 4.144 -10.036 5.423 1.00 98.50 95 GLU A O 1
ATOM 702 N N . LYS A 1 96 ? 2.703 -11.549 4.596 1.00 98.56 96 LYS A N 1
ATOM 703 C CA . LYS A 1 96 ? 2.883 -11.144 3.189 1.00 98.56 96 LYS A CA 1
ATOM 704 C C . LYS A 1 96 ? 2.458 -9.693 2.969 1.00 98.56 96 LYS A C 1
ATOM 706 O O . LYS A 1 96 ? 3.181 -8.938 2.322 1.00 98.56 96 LYS A O 1
ATOM 711 N N . ALA A 1 97 ? 1.306 -9.302 3.521 1.00 98.50 97 ALA A N 1
ATOM 712 C CA . ALA A 1 97 ? 0.801 -7.938 3.418 1.00 98.50 97 ALA A CA 1
ATOM 713 C C . ALA A 1 97 ? 1.752 -6.930 4.087 1.00 98.50 97 ALA A C 1
ATOM 715 O O . ALA A 1 97 ? 2.102 -5.919 3.486 1.00 98.50 97 ALA A O 1
ATOM 716 N N . LEU A 1 98 ? 2.234 -7.226 5.297 1.00 98.50 98 LEU A N 1
ATOM 717 C CA . LEU A 1 98 ? 3.146 -6.340 6.023 1.00 98.50 98 LEU A CA 1
ATOM 718 C C . LEU A 1 98 ? 4.562 -6.306 5.416 1.00 98.50 98 LEU A C 1
ATOM 720 O O . LEU A 1 98 ? 5.188 -5.249 5.414 1.00 98.50 98 LEU A O 1
ATOM 724 N N . ALA A 1 99 ? 5.047 -7.406 4.829 1.00 98.12 99 ALA A N 1
ATOM 725 C CA . ALA A 1 99 ? 6.312 -7.429 4.090 1.00 98.12 99 ALA A CA 1
ATOM 726 C C . ALA A 1 99 ? 6.250 -6.568 2.815 1.00 98.12 99 ALA A C 1
ATOM 728 O O . ALA A 1 99 ? 7.159 -5.781 2.555 1.00 98.12 99 ALA A O 1
ATOM 729 N N . LEU A 1 100 ? 5.157 -6.664 2.048 1.00 97.94 100 LEU A N 1
ATOM 730 C CA . LEU A 1 100 ? 4.929 -5.821 0.870 1.00 97.94 100 LEU A CA 1
ATOM 731 C C . LEU A 1 100 ? 4.736 -4.344 1.246 1.00 97.94 100 LEU A C 1
ATOM 733 O O . LEU A 1 100 ? 5.284 -3.474 0.575 1.00 97.94 100 LEU A O 1
ATOM 737 N N . HIS A 1 101 ? 4.031 -4.051 2.339 1.00 98.38 101 HIS A N 1
ATOM 738 C CA . HIS A 1 101 ? 3.914 -2.698 2.892 1.00 98.38 101 HIS A CA 1
ATOM 739 C C . HIS A 1 101 ? 5.283 -2.103 3.264 1.00 98.38 101 HIS A C 1
ATOM 741 O O . HIS A 1 101 ? 5.599 -0.989 2.849 1.00 98.38 101 HIS A O 1
ATOM 747 N N . ALA A 1 102 ? 6.127 -2.862 3.974 1.00 97.44 102 ALA A N 1
ATOM 748 C CA . ALA A 1 102 ? 7.487 -2.446 4.317 1.00 97.44 102 ALA A CA 1
ATOM 749 C C . ALA A 1 102 ? 8.372 -2.235 3.075 1.00 97.44 102 ALA A C 1
ATOM 751 O O . ALA A 1 102 ? 9.145 -1.281 3.025 1.00 97.44 102 ALA A O 1
ATOM 752 N N . PHE A 1 103 ? 8.221 -3.077 2.048 1.00 97.06 103 PHE A N 1
ATOM 753 C CA . PHE A 1 103 ? 8.866 -2.875 0.751 1.00 97.06 103 PHE A CA 1
ATOM 754 C C . PHE A 1 103 ? 8.403 -1.577 0.072 1.00 97.06 103 PHE A C 1
ATOM 756 O O . PHE A 1 103 ? 9.248 -0.813 -0.388 1.00 97.06 103 PHE A O 1
ATOM 763 N N . GLY A 1 104 ? 7.097 -1.292 0.044 1.00 97.12 104 GLY A N 1
ATOM 764 C CA . GLY A 1 104 ? 6.558 -0.070 -0.559 1.00 97.12 104 GLY A CA 1
ATOM 765 C C . GLY A 1 104 ? 7.021 1.205 0.153 1.00 97.12 104 GLY A C 1
ATOM 766 O O . GLY A 1 104 ? 7.483 2.127 -0.511 1.00 97.12 104 GLY A O 1
ATOM 767 N N . MET A 1 105 ? 7.030 1.224 1.493 1.00 96.75 105 MET A N 1
ATOM 768 C CA . MET A 1 105 ? 7.595 2.339 2.280 1.00 96.75 105 MET A CA 1
ATOM 769 C C . MET A 1 105 ? 9.094 2.575 2.012 1.00 96.75 105 MET A C 1
ATOM 771 O O . MET A 1 105 ? 9.597 3.675 2.216 1.00 96.75 105 MET A O 1
ATOM 775 N N . ALA A 1 106 ? 9.830 1.558 1.551 1.00 95.19 106 ALA A N 1
ATOM 776 C CA . ALA A 1 106 ? 11.239 1.685 1.178 1.00 95.19 106 ALA A CA 1
ATOM 777 C C . ALA A 1 106 ? 11.467 2.138 -0.282 1.00 95.19 106 ALA A C 1
ATOM 779 O O . ALA A 1 106 ? 12.610 2.410 -0.649 1.00 95.19 106 ALA A O 1
ATOM 780 N N . HIS A 1 107 ? 10.415 2.207 -1.109 1.00 95.12 107 HIS A N 1
ATOM 781 C CA . HIS A 1 107 ? 10.506 2.487 -2.552 1.00 95.12 107 HIS A CA 1
ATOM 782 C C . HIS A 1 107 ? 9.609 3.632 -3.045 1.00 95.12 107 HIS A C 1
ATOM 784 O O . HIS A 1 107 ? 9.774 4.058 -4.187 1.00 95.12 107 HIS A O 1
ATOM 790 N N . PHE A 1 108 ? 8.684 4.140 -2.226 1.00 95.19 108 PHE A N 1
ATOM 791 C CA . PHE A 1 108 ? 7.773 5.220 -2.600 1.00 95.19 108 PHE A CA 1
ATOM 792 C C . PHE A 1 108 ? 7.890 6.426 -1.667 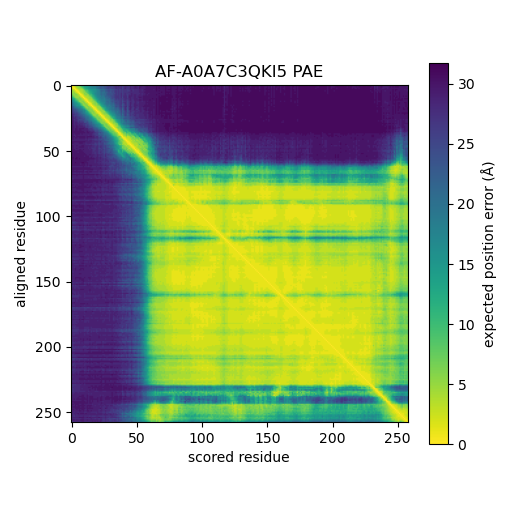1.00 95.19 108 PHE A C 1
ATOM 794 O O . PHE A 1 108 ? 7.870 6.295 -0.446 1.00 95.19 108 PHE A O 1
ATOM 801 N N . ILE A 1 109 ? 7.947 7.613 -2.266 1.00 94.69 109 ILE A N 1
ATOM 802 C CA . ILE A 1 109 ? 7.784 8.907 -1.598 1.00 94.69 109 ILE A CA 1
ATOM 803 C C . ILE A 1 109 ? 6.448 9.514 -2.045 1.00 94.69 109 ILE A C 1
ATOM 805 O O . ILE A 1 109 ? 6.164 9.549 -3.245 1.00 94.69 109 ILE A O 1
ATOM 809 N N . HIS A 1 110 ? 5.652 10.027 -1.103 1.00 95.31 110 HIS A N 1
ATOM 810 C CA . HIS A 1 110 ? 4.449 10.795 -1.427 1.00 95.31 110 HIS A CA 1
ATOM 811 C C . HIS A 1 110 ? 4.825 12.092 -2.161 1.00 95.31 110 HIS A C 1
ATOM 813 O O . HIS A 1 110 ? 5.521 12.953 -1.615 1.00 95.31 110 HIS A O 1
ATOM 819 N N . PHE A 1 111 ? 4.374 12.243 -3.406 1.00 94.06 111 PHE A N 1
ATOM 820 C CA . PHE A 1 111 ? 4.601 13.437 -4.222 1.00 94.06 111 PHE A CA 1
ATOM 821 C C . PHE A 1 111 ? 3.523 13.582 -5.310 1.00 94.06 111 PHE A C 1
ATOM 823 O O . PHE A 1 111 ? 2.662 12.715 -5.457 1.00 94.06 111 PHE A O 1
ATOM 830 N N . ASP A 1 112 ? 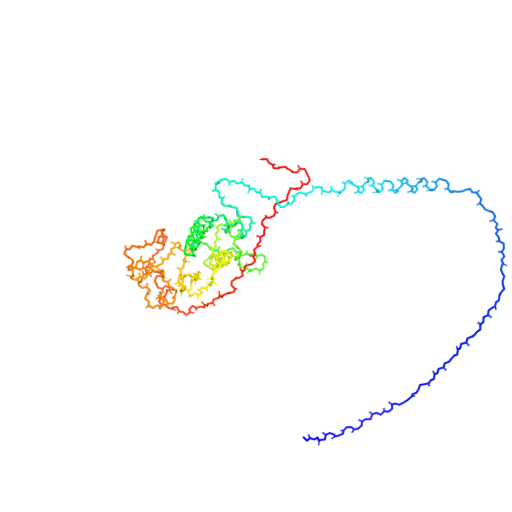3.565 14.665 -6.094 1.00 90.38 112 ASP A N 1
ATOM 831 C CA . ASP A 1 112 ? 2.681 14.808 -7.256 1.00 90.38 112 ASP A CA 1
ATOM 832 C C . ASP A 1 112 ? 2.877 13.624 -8.219 1.00 90.38 112 ASP A C 1
ATOM 834 O O . ASP A 1 112 ? 4.002 13.271 -8.588 1.00 90.38 112 ASP A O 1
ATOM 838 N N . GLY A 1 113 ? 1.778 12.943 -8.539 1.00 88.50 113 GLY A N 1
ATOM 839 C CA . GLY A 1 113 ? 1.811 11.595 -9.098 1.00 88.50 113 GLY A CA 1
ATOM 840 C C . GLY A 1 113 ? 2.295 11.584 -10.550 1.00 88.50 113 GLY A C 1
ATOM 841 O O . GLY A 1 113 ? 1.811 12.394 -11.339 1.00 88.50 113 GLY A O 1
ATOM 842 N N . PRO A 1 114 ? 3.189 10.663 -10.958 1.00 92.75 114 PRO A N 1
ATOM 843 C CA . PRO A 1 114 ? 3.681 10.630 -12.329 1.00 92.75 114 PRO A CA 1
ATOM 844 C C . PRO A 1 114 ? 2.558 10.328 -13.334 1.00 92.75 114 PRO A C 1
ATOM 846 O O . PRO A 1 114 ? 1.702 9.464 -13.109 1.00 92.75 114 PRO A O 1
ATOM 849 N N . ILE A 1 115 ? 2.596 11.047 -14.458 1.00 90.06 115 ILE A N 1
ATOM 850 C CA . ILE A 1 115 ? 1.641 10.989 -15.571 1.00 90.06 115 ILE A CA 1
ATOM 851 C C . ILE A 1 115 ? 2.429 10.750 -16.868 1.00 90.06 115 ILE A C 1
ATOM 853 O O . ILE A 1 115 ? 3.416 11.439 -17.125 1.00 90.06 115 ILE A O 1
ATOM 857 N N . GLU A 1 116 ? 1.998 9.790 -17.690 1.00 88.81 116 GLU A N 1
ATOM 858 C CA . GLU A 1 116 ? 2.634 9.461 -18.982 1.00 88.81 116 GLU A CA 1
ATOM 859 C C . GLU A 1 116 ? 1.886 10.072 -20.193 1.00 88.81 116 GLU A C 1
ATOM 861 O O . GLU A 1 116 ? 0.897 10.786 -20.029 1.00 88.81 116 GLU A O 1
ATOM 866 N N . GLU A 1 117 ? 2.357 9.807 -21.425 1.00 72.44 117 GLU A N 1
ATOM 867 C CA . GLU A 1 117 ? 1.980 10.467 -22.704 1.00 72.44 117 GLU A CA 1
ATOM 868 C C . GLU A 1 117 ? 0.473 10.580 -23.034 1.00 72.44 117 GLU A C 1
ATOM 870 O O . GLU A 1 117 ? 0.100 11.264 -23.988 1.00 72.44 117 GLU A O 1
ATOM 875 N N . ARG A 1 118 ? -0.411 9.929 -22.274 1.00 79.06 118 ARG A N 1
ATOM 876 C CA . ARG A 1 118 ? -1.872 9.964 -22.453 1.00 79.06 118 ARG A CA 1
ATOM 877 C C . ARG A 1 118 ? -2.619 10.851 -21.455 1.00 79.06 118 ARG A C 1
ATOM 879 O O . ARG A 1 118 ? -3.833 10.985 -21.571 1.00 79.06 118 ARG A O 1
ATOM 886 N N . GLY A 1 119 ? -1.925 11.447 -20.484 1.00 81.06 119 GLY A N 1
ATOM 887 C CA . GLY A 1 119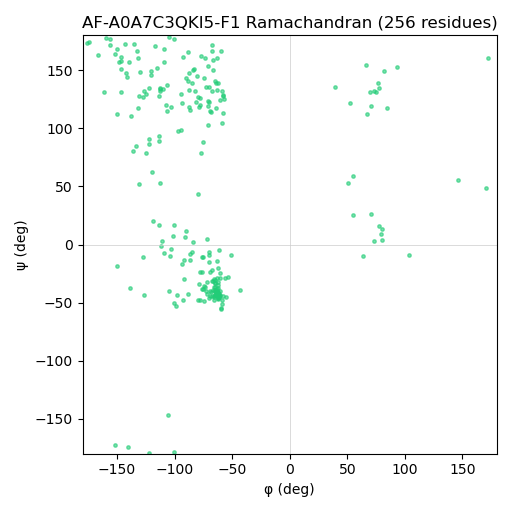 ? -2.573 12.078 -19.328 1.00 81.06 119 GLY A CA 1
ATOM 888 C C . GLY A 1 119 ? -3.057 11.061 -18.284 1.00 81.06 119 GLY A C 1
ATOM 889 O O . GLY A 1 119 ? -3.877 11.393 -17.432 1.00 81.06 119 GLY A O 1
ATOM 890 N N . GLU A 1 120 ? -2.572 9.820 -18.362 1.00 83.31 120 GLU A N 1
ATOM 891 C CA . GLU A 1 120 ? -2.922 8.716 -17.466 1.00 83.31 120 GLU A CA 1
ATOM 892 C C . GLU A 1 120 ? -1.894 8.633 -16.321 1.00 83.31 120 GLU A C 1
ATOM 894 O O . GLU A 1 120 ? -0.684 8.638 -16.560 1.00 83.31 120 GLU A O 1
ATOM 899 N N . TYR A 1 121 ? -2.376 8.577 -15.073 1.00 87.38 121 TYR A N 1
ATOM 900 C CA . TYR A 1 121 ? -1.537 8.390 -13.884 1.00 87.38 121 TYR A CA 1
ATOM 901 C C . TYR A 1 121 ? -0.920 6.986 -13.868 1.00 87.38 121 TYR A C 1
ATOM 903 O O . TYR A 1 121 ? -1.632 5.987 -14.006 1.00 87.38 121 TYR A O 1
ATOM 911 N N . VAL A 1 122 ? 0.389 6.895 -13.623 1.00 90.31 122 VAL A N 1
ATOM 912 C CA . VAL A 1 122 ? 1.092 5.606 -13.555 1.00 90.31 122 VAL A CA 1
ATOM 913 C C . VAL A 1 122 ? 0.656 4.844 -12.304 1.00 90.31 122 VAL A C 1
ATOM 915 O O . VAL A 1 122 ? 0.910 5.274 -11.182 1.00 90.31 122 VAL A O 1
ATOM 918 N N . THR A 1 123 ? -0.003 3.704 -12.501 1.00 90.38 123 THR A N 1
ATOM 919 C CA . THR A 1 123 ? -0.453 2.782 -11.436 1.00 90.38 123 THR A CA 1
ATOM 920 C C . THR A 1 123 ? 0.299 1.446 -11.450 1.00 90.38 123 THR A C 1
ATOM 922 O O . THR A 1 123 ? 0.081 0.597 -10.590 1.00 90.38 123 THR A O 1
ATOM 925 N N . ASP A 1 124 ? 1.219 1.286 -12.403 1.00 90.88 124 ASP A N 1
ATOM 926 C CA . ASP A 1 124 ? 2.077 0.118 -12.584 1.00 90.88 124 ASP A CA 1
ATOM 927 C C . ASP A 1 124 ? 3.134 0.027 -11.458 1.00 90.88 124 ASP A C 1
ATOM 929 O O . ASP A 1 124 ? 3.928 0.962 -11.290 1.00 90.88 124 ASP A O 1
ATOM 933 N N . PRO A 1 125 ? 3.191 -1.080 -10.690 1.00 92.31 125 PRO A N 1
ATOM 934 C CA . PRO A 1 125 ? 4.116 -1.206 -9.565 1.00 92.31 125 PRO A CA 1
ATOM 935 C C . PRO A 1 125 ? 5.583 -1.276 -9.997 1.00 92.31 125 PRO A C 1
ATOM 937 O O . PRO A 1 125 ? 6.453 -0.792 -9.278 1.00 92.31 125 PRO A O 1
ATOM 940 N N . VAL A 1 126 ? 5.875 -1.841 -11.169 1.00 92.19 126 VAL A N 1
ATOM 941 C CA . VAL A 1 126 ? 7.243 -2.029 -11.665 1.00 92.19 126 VAL A CA 1
ATOM 942 C C . VAL A 1 126 ? 7.807 -0.697 -12.161 1.00 92.19 126 VAL A C 1
ATOM 944 O O . VAL A 1 126 ? 8.960 -0.381 -11.873 1.00 92.19 126 VAL A O 1
ATOM 947 N N . LYS A 1 127 ? 6.992 0.142 -12.815 1.00 91.69 127 LYS A N 1
ATOM 948 C CA . LYS A 1 127 ? 7.372 1.526 -13.147 1.00 91.69 127 LYS A CA 1
ATOM 949 C C . LYS A 1 127 ? 7.545 2.394 -11.905 1.00 91.69 127 LYS A C 1
ATOM 951 O O . LYS A 1 127 ? 8.543 3.107 -11.807 1.00 91.69 127 LYS A O 1
ATOM 956 N N . LEU A 1 128 ? 6.600 2.362 -10.962 1.00 92.94 128 LEU A N 1
ATOM 957 C CA . LEU A 1 128 ? 6.703 3.204 -9.766 1.00 92.94 128 LEU A CA 1
ATOM 958 C C . LEU A 1 128 ? 7.933 2.840 -8.923 1.00 92.94 128 LEU A C 1
ATOM 960 O O . LEU A 1 128 ? 8.609 3.747 -8.453 1.00 92.94 128 LEU A O 1
ATOM 964 N N . VAL A 1 129 ? 8.277 1.552 -8.796 1.00 92.06 129 VAL A N 1
ATOM 965 C CA . VAL A 1 129 ? 9.490 1.099 -8.087 1.00 92.06 129 VAL A CA 1
ATOM 966 C C . VAL A 1 129 ? 10.768 1.351 -8.897 1.00 92.06 129 VAL A C 1
ATOM 968 O O . VAL A 1 129 ? 11.752 1.846 -8.356 1.00 92.06 129 VAL A O 1
ATOM 971 N N . GLY A 1 130 ? 10.786 0.971 -10.179 1.00 88.94 130 GLY A N 1
ATOM 972 C CA . GLY A 1 130 ? 12.006 0.895 -10.991 1.00 88.94 130 GLY A CA 1
ATOM 973 C C . GLY A 1 130 ? 12.361 2.153 -11.790 1.00 88.94 130 GLY A C 1
ATOM 974 O O . GLY A 1 130 ? 13.476 2.239 -12.300 1.00 88.94 130 GLY A O 1
ATOM 975 N N . VAL A 1 131 ? 11.435 3.110 -11.929 1.00 90.94 131 VAL A N 1
ATOM 976 C CA . VAL A 1 131 ? 11.612 4.316 -12.765 1.00 90.94 131 VAL A CA 1
ATOM 977 C C . VAL A 1 131 ? 11.359 5.610 -11.990 1.00 90.94 131 VAL A C 1
ATOM 979 O O . VAL A 1 131 ? 12.127 6.557 -12.148 1.00 90.94 131 VAL A O 1
ATOM 982 N N . TYR A 1 132 ? 10.303 5.671 -11.170 1.00 94.25 132 TYR A N 1
ATOM 983 C CA . TYR A 1 132 ? 9.882 6.924 -10.526 1.00 94.25 132 TYR A CA 1
ATOM 984 C C . TYR A 1 132 ? 10.369 7.083 -9.079 1.00 94.25 132 TYR A C 1
ATOM 986 O O . TYR A 1 132 ? 10.962 8.107 -8.755 1.00 94.25 132 TYR A O 1
ATOM 994 N N . GLY A 1 133 ? 10.122 6.107 -8.201 1.00 94.25 133 GLY A N 1
ATOM 995 C CA . GLY A 1 133 ? 10.398 6.202 -6.759 1.00 94.25 133 GLY A CA 1
ATOM 996 C C . GLY A 1 133 ? 9.433 7.106 -5.971 1.00 94.25 133 GLY A C 1
ATOM 997 O O . GLY A 1 133 ? 9.610 7.314 -4.771 1.00 94.25 133 GLY A O 1
ATOM 998 N N . TYR A 1 134 ? 8.409 7.662 -6.623 1.00 95.31 134 TYR A N 1
ATOM 999 C CA . TYR A 1 134 ? 7.402 8.530 -6.013 1.00 95.31 134 TYR A CA 1
ATOM 1000 C C . TYR A 1 134 ? 6.030 8.353 -6.667 1.00 95.31 134 TYR A C 1
ATOM 1002 O O . TYR A 1 134 ? 5.914 7.866 -7.794 1.00 95.31 134 TYR A O 1
ATOM 1010 N N . GLY A 1 135 ? 4.988 8.792 -5.967 1.00 94.69 135 GLY A N 1
ATOM 1011 C CA . GLY A 1 135 ? 3.632 8.874 -6.495 1.00 94.69 135 GLY A CA 1
ATOM 1012 C C . GLY A 1 135 ? 2.677 9.544 -5.516 1.00 94.69 135 GLY A C 1
ATOM 1013 O O . GLY A 1 135 ? 3.048 9.824 -4.381 1.00 94.69 135 GLY A O 1
ATOM 1014 N N . LEU A 1 136 ? 1.442 9.776 -5.956 1.00 94.25 136 LEU A N 1
ATOM 1015 C CA . LEU A 1 136 ? 0.357 10.203 -5.077 1.00 94.25 136 LEU A CA 1
ATOM 1016 C C . LEU A 1 136 ? -0.346 8.966 -4.488 1.00 94.25 136 LEU A C 1
ATOM 1018 O O . LEU A 1 136 ? -0.241 7.860 -5.032 1.00 94.25 136 LEU A O 1
ATOM 1022 N N . CYS A 1 137 ? -1.161 9.168 -3.454 1.00 94.06 137 CYS A N 1
ATOM 1023 C CA . CYS A 1 137 ? -1.960 8.140 -2.781 1.00 94.06 137 CYS A CA 1
ATOM 1024 C C . CYS A 1 137 ? -2.669 7.144 -3.722 1.00 94.06 137 CYS A C 1
ATOM 1026 O O . CYS A 1 137 ? -2.683 5.941 -3.462 1.00 94.06 137 CYS A O 1
ATOM 1028 N N . MET A 1 138 ? -3.207 7.605 -4.858 1.00 91.50 138 MET A N 1
ATOM 1029 C CA . MET A 1 138 ? -3.860 6.753 -5.862 1.00 91.50 138 MET A CA 1
ATOM 1030 C C . MET A 1 138 ? -2.873 5.895 -6.674 1.00 91.50 138 MET A C 1
ATOM 1032 O O . MET A 1 138 ? -3.166 4.724 -6.939 1.00 91.50 138 MET A O 1
ATOM 1036 N N . ASN A 1 139 ? -1.714 6.449 -7.056 1.00 93.62 139 ASN A N 1
ATOM 1037 C CA . ASN A 1 139 ? -0.647 5.722 -7.752 1.00 93.62 139 ASN A CA 1
ATOM 1038 C C . ASN A 1 139 ? -0.167 4.559 -6.872 1.00 93.62 139 ASN A C 1
ATOM 1040 O O . ASN A 1 139 ? -0.238 3.394 -7.267 1.00 93.62 139 ASN A O 1
ATOM 1044 N N . ILE A 1 140 ? 0.235 4.895 -5.641 1.00 95.62 140 ILE A N 1
ATOM 1045 C CA . ILE A 1 140 ? 0.813 3.969 -4.665 1.00 95.62 140 ILE A CA 1
ATOM 1046 C C . ILE A 1 140 ? -0.222 2.924 -4.236 1.00 95.62 140 ILE A C 1
ATOM 1048 O O . ILE A 1 140 ? 0.075 1.733 -4.260 1.00 95.62 140 ILE A O 1
ATOM 1052 N N . SER A 1 141 ? -1.468 3.314 -3.944 1.00 95.00 141 SER A N 1
ATOM 1053 C CA . SER A 1 141 ? -2.531 2.361 -3.584 1.00 95.00 141 SER A CA 1
ATOM 1054 C C . SER A 1 141 ? -2.838 1.340 -4.676 1.00 95.00 141 SER A C 1
ATOM 1056 O O . SER A 1 141 ? -3.070 0.169 -4.374 1.00 95.00 141 SER A O 1
ATOM 1058 N N . SER A 1 142 ? -2.845 1.768 -5.941 1.00 93.25 142 SER A N 1
ATOM 1059 C CA . SER A 1 142 ? -3.139 0.883 -7.073 1.00 93.25 142 SER A CA 1
ATOM 1060 C C . SER A 1 142 ? -2.002 -0.112 -7.308 1.00 93.25 142 SER A C 1
ATOM 1062 O O . SER A 1 142 ? -2.255 -1.314 -7.388 1.00 93.25 142 SER A O 1
ATOM 1064 N N . ALA A 1 143 ? -0.755 0.370 -7.305 1.00 94.50 143 ALA A N 1
ATOM 1065 C CA . ALA A 1 143 ? 0.443 -0.461 -7.399 1.00 94.50 143 ALA A CA 1
ATOM 1066 C C . ALA A 1 143 ? 0.564 -1.447 -6.228 1.00 94.50 143 ALA A C 1
ATOM 1068 O O . ALA A 1 143 ? 0.817 -2.635 -6.435 1.00 94.50 143 ALA A O 1
ATOM 1069 N N . MET A 1 144 ? 0.306 -0.995 -4.999 1.00 96.44 144 MET A N 1
ATOM 1070 C CA . MET A 1 144 ? 0.268 -1.875 -3.832 1.00 96.44 144 MET A CA 1
ATOM 1071 C C . MET A 1 144 ? -0.828 -2.934 -3.967 1.00 96.44 144 MET A C 1
ATOM 1073 O O . MET A 1 144 ? -0.560 -4.106 -3.713 1.00 96.44 144 MET A O 1
ATOM 1077 N N . CYS A 1 145 ? -2.027 -2.585 -4.448 1.00 95.69 145 CYS A N 1
ATOM 1078 C CA . CYS A 1 145 ? -3.044 -3.592 -4.755 1.00 95.69 145 CYS A CA 1
ATOM 1079 C C . CYS A 1 145 ? -2.622 -4.580 -5.853 1.00 95.69 145 CYS A C 1
ATOM 1081 O O . CYS A 1 145 ? -2.971 -5.754 -5.741 1.00 95.69 145 CYS A O 1
ATOM 1083 N N . ALA A 1 146 ? -1.860 -4.165 -6.869 1.00 94.00 146 ALA A N 1
ATOM 1084 C CA . ALA A 1 146 ? -1.298 -5.086 -7.858 1.00 94.00 146 ALA A CA 1
ATOM 1085 C C . ALA A 1 146 ? -0.325 -6.091 -7.207 1.00 94.00 146 ALA A C 1
ATOM 1087 O O . ALA A 1 146 ? -0.488 -7.298 -7.392 1.00 94.00 146 ALA A O 1
ATOM 1088 N N . LEU A 1 147 ? 0.601 -5.619 -6.360 1.00 95.44 147 LEU A N 1
ATOM 1089 C CA . LEU A 1 147 ? 1.525 -6.474 -5.599 1.00 95.44 147 LEU A CA 1
ATOM 1090 C C . LEU A 1 147 ? 0.790 -7.432 -4.641 1.00 95.44 147 LEU A C 1
ATOM 1092 O O . LEU A 1 147 ? 1.084 -8.627 -4.611 1.00 95.44 147 LEU A O 1
ATOM 1096 N N . TYR A 1 148 ? -0.201 -6.943 -3.887 1.00 97.00 148 TYR A N 1
ATOM 1097 C CA . TYR A 1 148 ? -1.007 -7.778 -2.988 1.00 97.00 148 TYR A CA 1
ATOM 1098 C C . TYR A 1 148 ? -1.797 -8.853 -3.755 1.00 97.00 148 TYR A C 1
ATOM 1100 O O . TYR A 1 148 ? -1.831 -10.006 -3.322 1.00 97.00 148 TYR A O 1
ATOM 1108 N N . ASN A 1 149 ? -2.388 -8.503 -4.904 1.00 95.00 149 ASN A N 1
ATOM 1109 C CA . ASN A 1 149 ? -3.121 -9.445 -5.754 1.00 95.00 149 ASN A CA 1
ATOM 1110 C C . ASN A 1 149 ? -2.199 -10.529 -6.344 1.00 95.00 149 ASN A C 1
ATOM 1112 O O . ASN A 1 149 ? -2.575 -11.701 -6.350 1.00 95.00 149 ASN A O 1
ATOM 1116 N N . ALA A 1 150 ? -0.982 -10.173 -6.770 1.00 93.75 150 ALA A N 1
ATOM 1117 C CA . ALA A 1 150 ? 0.023 -11.136 -7.232 1.00 93.75 150 ALA A CA 1
ATOM 1118 C C . ALA A 1 150 ? 0.540 -12.053 -6.101 1.00 93.75 150 ALA A C 1
ATOM 1120 O O . ALA A 1 150 ? 0.778 -13.238 -6.322 1.00 93.75 150 ALA A O 1
ATOM 1121 N N . ALA A 1 151 ? 0.587 -11.568 -4.853 1.00 95.88 151 ALA A N 1
ATOM 1122 C CA . ALA A 1 151 ? 0.829 -12.395 -3.661 1.00 95.88 151 ALA A CA 1
ATOM 1123 C C . ALA A 1 151 ? -0.352 -13.313 -3.262 1.00 95.88 151 ALA A C 1
ATOM 1125 O O . ALA A 1 151 ? -0.297 -13.983 -2.226 1.00 95.88 151 ALA A O 1
ATOM 1126 N N . GLY A 1 152 ? -1.426 -13.352 -4.061 1.00 95.56 152 GLY A N 1
ATOM 1127 C CA . GLY A 1 152 ? -2.625 -14.162 -3.829 1.00 95.56 152 GLY A CA 1
ATOM 1128 C C . GLY A 1 152 ? -3.612 -13.573 -2.815 1.00 95.56 152 GLY A C 1
ATOM 1129 O O . GLY A 1 152 ? -4.619 -14.212 -2.499 1.00 95.56 152 GLY A O 1
ATOM 1130 N N . LEU A 1 153 ? -3.353 -12.365 -2.306 1.00 96.38 153 LEU A N 1
ATOM 1131 C CA . LEU A 1 153 ? -4.235 -11.657 -1.380 1.00 96.38 153 LEU A CA 1
ATOM 1132 C C . LEU A 1 153 ? -5.320 -10.918 -2.167 1.00 96.38 153 LEU A C 1
ATOM 1134 O O . LEU A 1 153 ? -5.080 -10.464 -3.277 1.00 96.38 153 LEU A O 1
ATOM 1138 N N . LYS A 1 154 ? -6.518 -10.731 -1.606 1.00 96.56 154 LYS A N 1
ATOM 1139 C CA . LYS A 1 154 ? -7.530 -9.886 -2.270 1.00 96.56 154 LYS A CA 1
ATOM 1140 C C . LYS A 1 154 ? -7.320 -8.441 -1.843 1.00 96.56 154 LYS A C 1
ATOM 1142 O O . LYS A 1 154 ? -7.492 -8.147 -0.661 1.00 96.56 154 LYS A O 1
ATOM 1147 N N . CYS A 1 155 ? -7.019 -7.552 -2.782 1.00 95.75 155 CYS A N 1
ATOM 1148 C CA . CYS A 1 155 ? -6.953 -6.116 -2.528 1.00 95.75 155 CYS A CA 1
ATOM 1149 C C . CYS A 1 155 ? -8.115 -5.347 -3.174 1.00 95.75 155 CYS A C 1
ATOM 1151 O O . CYS A 1 155 ? -8.726 -5.794 -4.147 1.00 95.75 155 CYS A O 1
ATOM 1153 N N . ARG A 1 156 ? -8.416 -4.168 -2.627 1.00 94.50 156 ARG A N 1
ATOM 1154 C CA . ARG A 1 156 ? -9.233 -3.123 -3.262 1.00 94.50 156 ARG A CA 1
ATOM 1155 C C . ARG A 1 156 ? -8.730 -1.751 -2.832 1.00 94.50 156 ARG A C 1
ATOM 1157 O O . ARG A 1 156 ? -8.290 -1.607 -1.694 1.00 94.50 156 ARG A O 1
ATOM 1164 N N . VAL A 1 157 ? -8.890 -0.733 -3.671 1.00 93.31 157 VAL A N 1
ATOM 1165 C CA . VAL A 1 157 ? -8.624 0.654 -3.258 1.00 93.31 157 VAL A CA 1
ATOM 1166 C C . VAL A 1 157 ? -9.887 1.303 -2.690 1.00 93.31 157 VAL A C 1
ATOM 1168 O O . VAL A 1 157 ? -11.019 1.041 -3.117 1.00 93.31 157 VAL A O 1
ATOM 1171 N N . ARG A 1 158 ? -9.681 2.129 -1.662 1.00 92.44 158 ARG A N 1
ATOM 1172 C CA . ARG A 1 158 ? -10.688 2.915 -0.952 1.00 92.44 158 ARG A CA 1
ATOM 1173 C C . ARG A 1 158 ? -10.447 4.396 -1.193 1.00 92.44 158 ARG A C 1
ATOM 1175 O O . ARG A 1 158 ? -9.702 5.048 -0.472 1.00 92.44 158 ARG A O 1
ATOM 1182 N N . THR A 1 159 ? -11.122 4.912 -2.211 1.00 88.62 159 THR A N 1
ATOM 1183 C CA . THR A 1 159 ? -11.073 6.321 -2.613 1.00 88.62 159 THR A CA 1
ATOM 1184 C C . THR A 1 159 ? -11.956 7.170 -1.696 1.00 88.62 159 THR A C 1
ATOM 1186 O O . THR A 1 159 ? -13.172 6.959 -1.647 1.00 88.62 159 THR A O 1
ATOM 1189 N N . MET A 1 160 ? -11.360 8.125 -0.985 1.00 87.25 160 MET A N 1
ATOM 1190 C CA . MET A 1 160 ? -11.970 9.053 -0.020 1.00 87.25 160 MET A CA 1
ATOM 1191 C C . MET A 1 160 ? -11.828 10.505 -0.522 1.00 87.25 160 MET A C 1
ATOM 1193 O O . MET A 1 160 ? -11.137 10.746 -1.513 1.00 87.25 160 MET A O 1
ATOM 1197 N N . PRO A 1 161 ? -12.467 11.512 0.105 1.00 81.62 161 PRO A N 1
ATOM 1198 C CA . PRO A 1 161 ? -12.089 12.902 -0.133 1.00 81.62 161 PRO A CA 1
ATOM 1199 C C . PRO A 1 161 ? -10.608 13.103 0.222 1.00 81.62 161 PRO A C 1
ATOM 1201 O O . PRO A 1 161 ? -10.196 12.743 1.319 1.00 81.62 161 PRO A O 1
ATOM 1204 N N . LEU A 1 162 ? -9.830 13.665 -0.708 1.00 85.38 162 LEU A N 1
ATOM 1205 C CA . LEU A 1 162 ? -8.393 13.975 -0.590 1.00 85.38 162 LEU A CA 1
ATOM 1206 C C . LEU A 1 162 ? -7.418 12.792 -0.398 1.00 85.38 162 LEU A C 1
ATOM 1208 O O . LEU A 1 162 ? -6.221 13.012 -0.539 1.00 85.38 162 LEU A O 1
ATOM 1212 N N . HIS A 1 163 ? -7.877 11.560 -0.151 1.00 92.62 163 HIS A N 1
ATOM 1213 C CA . HIS A 1 163 ? -6.987 10.408 0.065 1.00 92.62 163 HIS A CA 1
ATOM 1214 C C . HIS A 1 163 ? -7.479 9.121 -0.611 1.00 92.62 163 HIS A C 1
ATOM 1216 O O . HIS A 1 163 ? -8.663 8.969 -0.916 1.00 92.62 163 HIS A O 1
ATOM 1222 N N . SER A 1 164 ? -6.579 8.178 -0.876 1.00 92.12 164 SER A N 1
ATOM 1223 C CA . SER A 1 164 ? -6.871 6.857 -1.448 1.00 92.12 164 SER A CA 1
ATOM 1224 C C . SER A 1 164 ? -5.900 5.834 -0.885 1.00 92.12 164 SER A C 1
ATOM 1226 O O . SER A 1 164 ? -4.705 6.093 -0.864 1.00 92.12 164 SER A O 1
ATOM 1228 N N . VAL A 1 165 ? -6.424 4.701 -0.410 1.00 95.00 165 VAL A N 1
ATOM 1229 C CA . VAL A 1 165 ? -5.662 3.715 0.382 1.00 95.00 165 VAL A CA 1
ATOM 1230 C C . VAL A 1 165 ? -6.067 2.283 0.011 1.00 95.00 165 VAL A C 1
ATOM 1232 O O . VAL A 1 165 ? -7.242 2.064 -0.312 1.00 95.00 165 VAL A O 1
ATOM 1235 N N . PRO A 1 166 ? -5.171 1.281 0.051 1.00 95.69 166 PRO A N 1
ATOM 1236 C CA . PRO A 1 166 ? -5.553 -0.107 -0.165 1.00 95.69 166 PRO A CA 1
ATOM 1237 C C . PRO A 1 166 ? -6.165 -0.729 1.104 1.00 95.69 166 PRO A C 1
ATOM 1239 O O . PRO A 1 166 ? -5.750 -0.472 2.236 1.00 95.69 166 PRO A O 1
ATOM 1242 N N . GLU A 1 167 ? -7.146 -1.608 0.907 1.00 96.62 167 GLU A N 1
ATOM 1243 C CA . GLU A 1 167 ? -7.567 -2.596 1.900 1.00 96.62 167 GLU A CA 1
ATOM 1244 C C . GLU A 1 167 ? -7.233 -4.000 1.400 1.00 96.62 167 GLU A C 1
ATOM 1246 O O . GLU A 1 167 ? -7.598 -4.367 0.281 1.00 96.62 167 GLU A O 1
ATOM 1251 N N . VAL A 1 168 ? -6.612 -4.803 2.263 1.00 98.12 168 VAL A N 1
ATOM 1252 C CA . VAL A 1 168 ? -6.182 -6.176 1.976 1.00 98.12 168 VAL A CA 1
ATOM 1253 C C . VAL A 1 168 ? -7.003 -7.160 2.808 1.00 98.12 168 VAL A C 1
ATOM 1255 O O . VAL A 1 168 ? -7.220 -6.958 4.005 1.00 98.12 168 VAL A O 1
ATOM 1258 N N . TRP A 1 169 ? -7.488 -8.230 2.182 1.00 98.31 169 TRP A N 1
ATOM 1259 C CA . TRP A 1 169 ? -8.236 -9.283 2.863 1.00 98.31 169 TRP A CA 1
ATOM 1260 C C . TRP A 1 169 ? -7.307 -10.346 3.455 1.00 98.31 169 TRP A C 1
ATOM 1262 O O . TRP A 1 169 ? -6.673 -11.097 2.714 1.00 98.31 169 TRP A O 1
ATOM 1272 N N . PHE A 1 170 ? -7.305 -10.462 4.781 1.00 98.38 170 PHE A N 1
ATOM 1273 C CA . PHE A 1 170 ? -6.715 -11.574 5.530 1.00 98.38 170 PHE A CA 1
ATOM 1274 C C . PHE A 1 170 ? -7.456 -11.751 6.863 1.00 98.38 170 PHE A C 1
ATOM 1276 O O . PHE A 1 170 ? -8.236 -10.887 7.265 1.00 98.38 170 PHE A O 1
ATOM 1283 N N . GLU A 1 171 ? -7.275 -12.902 7.520 1.00 98.06 171 GLU A N 1
ATOM 1284 C CA . GLU A 1 171 ? -7.895 -13.219 8.827 1.00 98.06 171 GLU A CA 1
ATOM 1285 C C . GLU A 1 171 ? -9.436 -13.086 8.854 1.00 98.06 171 GLU A C 1
ATOM 1287 O O . GLU A 1 171 ? -10.057 -12.886 9.892 1.00 98.06 171 GLU A O 1
ATOM 1292 N N . GLY A 1 172 ? -10.081 -13.227 7.690 1.00 98.00 172 GLY A N 1
ATOM 1293 C CA . GLY A 1 172 ? -11.539 -13.161 7.559 1.00 98.00 172 GLY A CA 1
ATOM 1294 C C . GLY A 1 172 ? -12.133 -11.748 7.538 1.00 98.00 172 GLY A C 1
ATOM 1295 O O . GLY A 1 172 ? -13.359 -11.625 7.555 1.00 98.00 172 GLY A O 1
ATOM 1296 N N . LYS A 1 173 ? -11.308 -10.694 7.460 1.00 98.12 173 LYS A N 1
ATOM 1297 C CA . LYS A 1 173 ? -11.758 -9.300 7.321 1.00 98.12 173 LYS A CA 1
ATOM 1298 C C . LYS A 1 173 ? -10.955 -8.517 6.274 1.00 98.12 173 LYS A C 1
ATOM 1300 O O . LYS A 1 173 ? -9.965 -8.995 5.727 1.00 98.12 173 LYS A O 1
ATOM 1305 N N . TRP A 1 174 ? -11.407 -7.295 5.995 1.00 98.31 174 TRP A N 1
ATOM 1306 C CA . TRP A 1 174 ? -10.609 -6.280 5.302 1.00 98.31 174 TRP A CA 1
ATOM 1307 C C . TRP A 1 174 ? -9.738 -5.544 6.316 1.00 98.31 174 TRP A C 1
ATOM 1309 O O . TRP A 1 174 ? -10.228 -5.198 7.388 1.00 98.31 174 TRP A O 1
ATOM 1319 N N . ASN A 1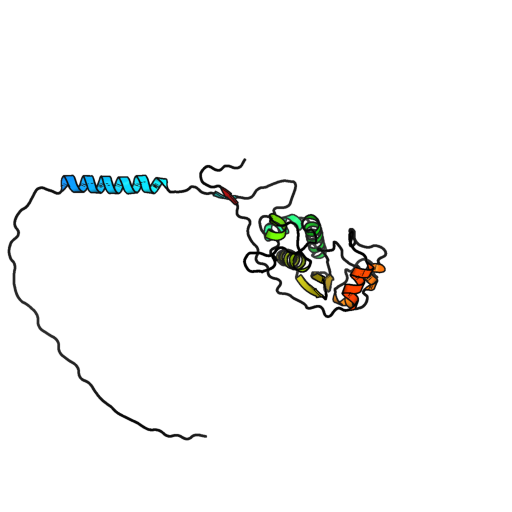 175 ? -8.489 -5.272 5.959 1.00 98.62 175 ASN A N 1
ATOM 1320 C CA . ASN A 1 175 ? -7.518 -4.573 6.793 1.00 98.62 175 ASN A CA 1
ATOM 1321 C C . ASN A 1 175 ? -6.942 -3.409 5.981 1.00 98.62 175 ASN A C 1
ATOM 1323 O O . ASN A 1 175 ? -6.505 -3.606 4.848 1.00 98.62 175 ASN A O 1
ATOM 1327 N N . TYR A 1 176 ? -6.989 -2.203 6.531 1.00 97.62 176 TYR A N 1
ATOM 1328 C CA . TYR A 1 176 ? -6.449 -0.992 5.922 1.00 97.62 176 TYR A CA 1
ATOM 1329 C C . TYR A 1 176 ? -4.942 -0.896 6.184 1.00 97.62 176 TYR A C 1
ATOM 1331 O O . TYR A 1 176 ? -4.498 -1.083 7.317 1.00 97.62 176 TYR A O 1
ATOM 1339 N N . ILE A 1 177 ? -4.171 -0.624 5.129 1.00 98.19 177 ILE A N 1
ATOM 1340 C CA . ILE A 1 177 ? -2.711 -0.499 5.183 1.00 98.19 177 ILE A CA 1
ATOM 1341 C C . ILE A 1 177 ? -2.299 0.696 4.325 1.00 98.19 177 ILE A C 1
ATOM 1343 O O . ILE A 1 177 ? -2.395 0.639 3.103 1.00 98.19 177 ILE A O 1
ATOM 1347 N N . ASP A 1 178 ? -1.823 1.771 4.940 1.00 97.38 178 ASP A N 1
ATOM 1348 C CA . ASP A 1 178 ? -1.444 2.997 4.245 1.00 97.38 178 ASP A CA 1
ATOM 1349 C C . ASP A 1 178 ? 0.055 3.000 3.939 1.00 97.38 178 ASP A C 1
ATOM 1351 O O . ASP A 1 178 ? 0.898 3.272 4.788 1.00 97.38 178 ASP A O 1
ATOM 1355 N N . THR A 1 179 ? 0.401 2.629 2.708 1.00 97.19 179 THR A N 1
ATOM 1356 C CA . THR A 1 179 ? 1.805 2.606 2.254 1.00 97.19 179 THR A CA 1
ATOM 1357 C C . THR A 1 179 ? 2.259 3.961 1.709 1.00 97.19 179 THR A C 1
ATOM 1359 O O . THR A 1 179 ? 3.453 4.176 1.554 1.00 97.19 179 THR A O 1
ATOM 1362 N N . ASP A 1 180 ? 1.318 4.871 1.451 1.00 96.31 180 ASP A N 1
ATOM 1363 C CA . ASP A 1 180 ? 1.578 6.239 1.003 1.00 96.31 180 ASP A CA 1
ATOM 1364 C C . ASP A 1 180 ? 1.972 7.122 2.196 1.00 96.31 180 ASP A C 1
ATOM 1366 O O . ASP A 1 180 ? 3.023 7.755 2.174 1.00 96.31 180 ASP A O 1
ATOM 1370 N N . MET A 1 181 ? 1.201 7.039 3.288 1.00 96.56 181 MET A N 1
ATOM 1371 C CA . MET A 1 181 ? 1.457 7.762 4.543 1.00 96.56 181 MET A CA 1
ATOM 1372 C C . MET A 1 181 ? 2.119 6.897 5.630 1.00 96.56 181 MET A C 1
ATOM 1374 O O . MET A 1 181 ? 2.125 7.259 6.800 1.00 96.56 181 MET A O 1
ATOM 1378 N N . PHE A 1 182 ? 2.697 5.748 5.267 1.00 97.25 182 PHE A N 1
ATOM 1379 C CA . PHE A 1 182 ? 3.578 4.939 6.125 1.00 97.25 182 PHE A CA 1
ATOM 1380 C C . PHE A 1 182 ? 2.942 4.560 7.488 1.00 97.25 182 PHE A C 1
ATOM 1382 O O . PHE A 1 182 ? 3.461 4.891 8.562 1.00 97.25 182 PHE A O 1
ATOM 1389 N N . GLY A 1 183 ? 1.803 3.860 7.465 1.00 96.94 183 GLY A N 1
ATOM 1390 C CA . GLY A 1 183 ? 1.179 3.356 8.688 1.00 96.94 183 GLY A CA 1
ATOM 1391 C C . GLY A 1 183 ? -0.066 2.485 8.497 1.00 96.94 183 GLY A C 1
ATOM 1392 O O . GLY A 1 183 ? -0.622 2.326 7.416 1.00 96.94 183 GLY A O 1
ATOM 1393 N N . TYR A 1 184 ? -0.539 1.918 9.602 1.00 98.19 184 TYR A N 1
ATOM 1394 C CA . TYR A 1 184 ? -1.846 1.266 9.726 1.00 98.19 184 TYR A CA 1
ATOM 1395 C C . TYR A 1 184 ? -2.344 1.424 11.169 1.00 98.19 184 TYR A C 1
ATOM 1397 O O . TYR A 1 184 ? -1.613 1.905 12.032 1.00 98.19 184 TYR A O 1
ATOM 1405 N N . VAL A 1 185 ? -3.612 1.112 11.439 1.00 98.31 185 VAL A N 1
ATOM 1406 C CA . VAL A 1 185 ? -4.262 1.427 12.727 1.00 98.31 185 VAL A CA 1
ATOM 1407 C C . VAL A 1 185 ? -4.848 0.160 13.339 1.00 98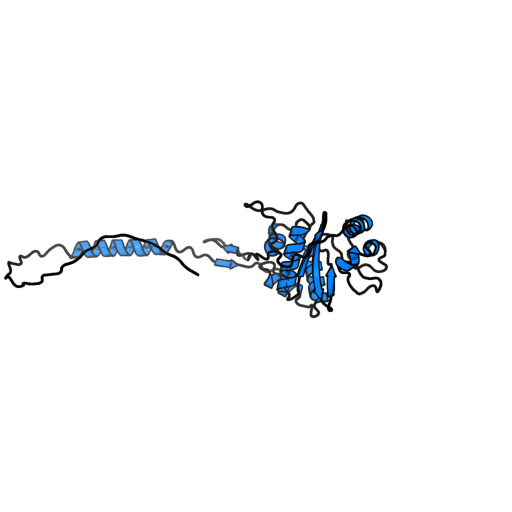.31 185 VAL A C 1
ATOM 1409 O O . VAL A 1 185 ? -5.594 -0.550 12.664 1.00 98.31 185 VAL A O 1
ATOM 1412 N N . PHE A 1 186 ? -4.548 -0.118 14.610 1.00 98.44 186 PHE A N 1
ATOM 1413 C CA . PHE A 1 186 ? -5.179 -1.216 15.347 1.00 98.44 186 PHE A CA 1
ATOM 1414 C C . PHE A 1 186 ? -6.541 -0.814 15.926 1.00 98.44 186 PHE A C 1
ATOM 1416 O O . PHE A 1 186 ? -6.777 0.343 16.288 1.00 98.44 186 PHE A O 1
ATOM 1423 N N . LEU A 1 187 ? -7.426 -1.800 16.060 1.00 97.94 187 LEU A N 1
ATOM 1424 C CA . LEU A 1 187 ? -8.626 -1.725 16.889 1.00 97.94 187 LEU A CA 1
ATOM 1425 C C . LEU A 1 187 ? -8.257 -1.657 18.391 1.00 97.94 187 LEU A C 1
ATOM 1427 O O . LEU A 1 187 ? -7.095 -1.847 18.754 1.00 97.94 187 LEU A O 1
ATOM 1431 N N . PRO A 1 188 ? -9.222 -1.412 19.303 1.00 96.69 188 PRO A N 1
ATOM 1432 C CA . PRO A 1 188 ? -8.953 -1.308 20.743 1.00 96.69 188 PRO A CA 1
ATOM 1433 C C . PRO A 1 188 ? -8.381 -2.562 21.434 1.00 96.69 188 PRO A C 1
ATOM 1435 O O . PRO A 1 188 ? -8.070 -2.485 22.624 1.00 96.69 188 PRO A O 1
ATOM 1438 N N . ASP A 1 189 ? -8.256 -3.690 20.728 1.00 96.00 189 ASP A N 1
ATOM 1439 C CA . ASP A 1 189 ? -7.528 -4.881 21.189 1.00 96.00 189 ASP A CA 1
ATOM 1440 C C . ASP A 1 189 ? -5.996 -4.728 21.094 1.00 96.00 189 ASP A C 1
ATOM 1442 O O . ASP A 1 189 ? -5.277 -5.356 21.869 1.00 96.00 189 ASP A O 1
ATOM 1446 N N . GLY A 1 190 ? -5.499 -3.844 20.221 1.00 95.50 190 GLY A N 1
ATOM 1447 C CA . GLY A 1 190 ? -4.071 -3.627 19.976 1.00 95.50 190 GLY A CA 1
ATOM 1448 C C . GLY A 1 190 ? -3.414 -4.658 19.050 1.00 95.50 190 GLY A C 1
ATOM 1449 O O . GLY A 1 190 ? -2.189 -4.710 19.005 1.00 95.50 190 GLY A O 1
ATOM 1450 N N . GLU A 1 191 ? -4.194 -5.474 18.331 1.00 95.88 191 GLU A N 1
ATOM 1451 C CA . GLU A 1 191 ? -3.681 -6.557 17.473 1.00 95.88 191 GLU A CA 1
ATOM 1452 C C . GLU A 1 191 ? -4.426 -6.667 16.130 1.00 95.88 191 GLU A C 1
ATOM 1454 O O . GLU A 1 191 ? -3.815 -6.938 15.087 1.00 95.88 191 GLU A O 1
ATOM 1459 N N . THR A 1 192 ? -5.741 -6.441 16.116 1.00 97.88 192 THR A N 1
ATOM 1460 C CA . THR A 1 192 ? -6.552 -6.506 14.896 1.00 97.88 192 THR A CA 1
ATOM 1461 C C . THR A 1 192 ? -6.411 -5.204 14.124 1.00 97.88 192 THR A C 1
ATOM 1463 O O . THR A 1 192 ? -6.745 -4.133 14.628 1.00 97.88 192 THR A O 1
ATOM 1466 N N . ILE A 1 193 ? -5.966 -5.273 12.870 1.00 98.50 193 ILE A N 1
ATOM 1467 C CA . ILE A 1 193 ? -5.882 -4.088 12.012 1.00 98.50 193 ILE A CA 1
ATOM 1468 C C . ILE A 1 193 ? -7.306 -3.639 11.642 1.00 98.50 193 ILE A C 1
ATOM 1470 O O . ILE A 1 193 ? -8.194 -4.448 11.353 1.00 98.50 193 ILE A O 1
ATOM 1474 N N . ALA A 1 194 ? -7.565 -2.337 11.713 1.00 98.19 194 ALA A N 1
ATOM 1475 C CA . ALA A 1 194 ? -8.853 -1.748 11.374 1.00 98.19 194 ALA A CA 1
ATOM 1476 C C . ALA A 1 194 ? -9.101 -1.789 9.856 1.00 98.19 194 ALA A C 1
ATOM 1478 O O . ALA A 1 194 ? -8.173 -1.768 9.055 1.00 98.19 194 ALA A O 1
ATOM 1479 N N . SER A 1 195 ? -10.365 -1.810 9.446 1.00 97.38 195 SER A N 1
ATOM 1480 C CA . SER A 1 195 ? -10.808 -1.524 8.077 1.00 97.38 195 SER A CA 1
ATOM 1481 C C . SER A 1 195 ? -11.163 -0.043 7.922 1.00 97.38 195 SER A C 1
ATOM 1483 O O . SER A 1 195 ? -11.498 0.634 8.897 1.00 97.38 195 SER A O 1
ATOM 1485 N N . VAL A 1 196 ? -11.213 0.457 6.686 1.00 95.94 196 VAL A N 1
ATOM 1486 C CA . VAL A 1 196 ? -11.724 1.811 6.393 1.00 95.94 196 VAL A CA 1
ATOM 1487 C C . VAL A 1 196 ? -13.191 1.946 6.835 1.00 95.94 196 VAL A C 1
ATOM 1489 O O . VAL A 1 196 ? -13.620 3.020 7.243 1.00 95.94 196 VAL A O 1
ATOM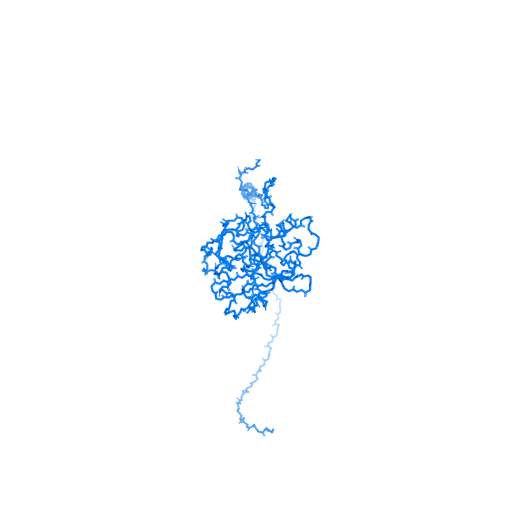 1492 N N . ASP A 1 197 ? -13.956 0.848 6.838 1.00 94.81 197 ASP A N 1
ATOM 1493 C CA . ASP A 1 197 ? -15.343 0.811 7.330 1.00 94.81 197 ASP A CA 1
ATOM 1494 C C . ASP A 1 197 ? -15.455 0.805 8.875 1.00 94.81 197 ASP A C 1
ATOM 1496 O O . ASP A 1 197 ? -16.562 0.937 9.405 1.00 94.81 197 ASP A O 1
ATOM 1500 N N . GLU A 1 198 ? -14.357 0.621 9.610 1.00 96.44 198 GLU A N 1
ATOM 1501 C CA . GLU A 1 198 ? -14.272 0.780 11.073 1.00 96.44 198 GLU A CA 1
ATOM 1502 C C . GLU A 1 198 ? -13.703 2.160 11.432 1.00 96.44 198 GLU A C 1
ATOM 1504 O O . GLU A 1 198 ? -14.286 2.858 12.260 1.00 96.44 198 GLU A O 1
ATOM 1509 N N . LEU A 1 199 ? -12.658 2.613 10.731 1.00 95.81 199 LEU A N 1
ATOM 1510 C CA . LEU A 1 199 ? -12.091 3.961 10.879 1.00 95.81 199 LEU A CA 1
ATOM 1511 C C . LEU A 1 199 ? -13.091 5.068 10.509 1.00 95.81 199 LEU A C 1
ATOM 1513 O O . LEU A 1 199 ? -13.118 6.111 11.150 1.00 95.81 199 LEU A O 1
ATOM 1517 N N . ALA A 1 200 ? -13.989 4.826 9.549 1.00 93.88 200 ALA A N 1
ATOM 1518 C CA . ALA A 1 200 ? -15.098 5.734 9.243 1.00 93.88 200 ALA A CA 1
ATOM 1519 C C . ALA A 1 200 ? -16.199 5.786 10.331 1.00 93.88 200 ALA A C 1
ATOM 1521 O O . ALA A 1 200 ? -17.130 6.582 10.215 1.00 93.88 200 ALA A O 1
ATOM 1522 N N . LYS A 1 201 ? -16.134 4.930 11.365 1.00 94.50 201 LYS A N 1
ATOM 1523 C CA . LYS A 1 201 ? -17.052 4.934 12.523 1.00 94.50 201 LYS A CA 1
ATOM 1524 C C . LYS A 1 201 ? -16.398 5.515 13.777 1.00 94.50 201 LYS A C 1
ATOM 1526 O O . LYS A 1 201 ? -17.062 6.242 14.507 1.00 94.50 201 LYS A O 1
ATOM 1531 N N . ASP A 1 202 ? -15.123 5.203 14.014 1.00 95.62 202 ASP A N 1
ATOM 1532 C CA . ASP A 1 202 ? -14.302 5.810 15.068 1.00 95.62 202 ASP A CA 1
ATOM 1533 C C . ASP A 1 202 ? -12.934 6.212 14.502 1.00 95.62 202 ASP A C 1
ATOM 1535 O O . ASP A 1 202 ? -11.943 5.485 14.588 1.00 95.62 202 ASP A O 1
ATOM 1539 N N . ALA A 1 203 ? -12.885 7.400 13.901 1.00 95.38 203 ALA A N 1
ATOM 1540 C CA . ALA A 1 203 ? -11.650 7.950 13.355 1.00 95.38 203 ALA A CA 1
ATOM 1541 C C . ALA A 1 203 ? -10.651 8.359 14.450 1.00 95.38 203 ALA A C 1
ATOM 1543 O O . ALA A 1 203 ? -9.468 8.542 14.173 1.00 95.38 203 ALA A O 1
ATOM 1544 N N . ASP A 1 204 ? -11.077 8.466 15.713 1.00 96.44 204 ASP A N 1
ATOM 1545 C CA . ASP A 1 204 ? -10.146 8.769 16.794 1.00 96.44 204 ASP A CA 1
ATOM 1546 C C . ASP A 1 204 ? -9.202 7.588 17.091 1.00 96.44 204 ASP A C 1
ATOM 1548 O O . ASP A 1 204 ? -8.236 7.760 17.834 1.00 96.44 204 ASP A O 1
ATOM 1552 N N . LEU A 1 205 ? -9.426 6.402 16.507 1.00 97.00 205 LEU A N 1
ATOM 1553 C CA . LEU A 1 205 ? -8.478 5.286 16.563 1.00 97.00 205 LEU A CA 1
ATOM 1554 C C . LEU A 1 205 ? -7.070 5.686 16.080 1.00 97.00 205 LEU A C 1
ATOM 1556 O O . LEU A 1 205 ? -6.099 5.137 16.593 1.00 97.00 205 LEU A O 1
ATOM 1560 N N . PHE A 1 206 ? -6.931 6.678 15.190 1.00 97.19 206 PHE A N 1
ATOM 1561 C CA . PHE A 1 206 ? -5.629 7.246 14.799 1.00 97.19 206 PHE A CA 1
ATOM 1562 C C . PHE A 1 206 ? -4.903 7.973 15.949 1.00 97.19 206 PHE A C 1
ATOM 1564 O O . PHE A 1 206 ? -3.678 7.938 16.012 1.00 97.19 206 PHE A O 1
ATOM 1571 N N . VAL A 1 207 ? -5.632 8.616 16.870 1.00 97.00 207 VAL A N 1
ATOM 1572 C CA . VAL A 1 207 ? -5.064 9.407 17.988 1.00 97.00 207 VAL A CA 1
ATOM 1573 C C . VAL A 1 207 ? -5.135 8.701 19.349 1.00 97.00 207 VAL A C 1
ATOM 1575 O O . VAL A 1 207 ? -4.536 9.167 20.313 1.00 97.00 207 VAL A O 1
ATOM 1578 N N . LYS A 1 208 ? -5.855 7.575 19.445 1.00 95.62 208 LYS A N 1
ATOM 1579 C CA . LYS A 1 208 ? -6.036 6.774 20.673 1.00 95.62 208 LYS A CA 1
ATOM 1580 C C . LYS A 1 208 ? -5.148 5.516 20.735 1.00 95.62 208 LYS A C 1
ATOM 1582 O O . LYS A 1 208 ? -5.324 4.708 21.650 1.00 95.62 208 LYS A O 1
ATOM 1587 N N . GLN A 1 209 ? -4.217 5.325 19.792 1.00 94.94 209 GLN A N 1
ATOM 1588 C CA . GLN A 1 209 ? -3.273 4.199 19.832 1.00 94.94 209 GLN A CA 1
ATOM 1589 C C . GLN A 1 209 ? -2.434 4.225 21.118 1.00 94.94 209 GLN A C 1
ATOM 1591 O O . GLN A 1 209 ? -1.880 5.256 21.488 1.00 94.94 209 GLN A O 1
ATOM 1596 N N . LYS A 1 210 ? -2.329 3.070 21.786 1.00 92.44 210 LYS A N 1
ATOM 1597 C CA . LYS A 1 210 ? -1.431 2.872 22.941 1.00 92.44 210 LYS A CA 1
ATOM 1598 C C . LYS A 1 210 ? -0.076 2.326 22.499 1.00 92.44 210 LYS A C 1
ATOM 1600 O O . LYS A 1 210 ? 0.956 2.852 22.890 1.00 92.44 210 LYS A O 1
ATOM 1605 N N . ASN A 1 211 ? -0.133 1.294 21.659 1.00 93.88 211 ASN A N 1
ATOM 1606 C CA . ASN A 1 211 ? 0.999 0.615 21.046 1.00 93.88 211 ASN A CA 1
ATOM 1607 C C . ASN A 1 211 ? 0.763 0.648 19.522 1.00 93.88 211 ASN A C 1
ATOM 1609 O O . ASN A 1 211 ? 0.221 -0.319 18.983 1.00 93.88 211 ASN A O 1
ATOM 1613 N N . PRO A 1 212 ? 1.027 1.774 18.833 1.00 95.31 212 PRO A N 1
ATOM 1614 C CA . PRO A 1 212 ? 0.919 1.819 17.377 1.00 95.31 212 PRO A CA 1
ATOM 1615 C C . PRO A 1 212 ? 1.933 0.859 16.721 1.00 95.31 212 PRO A C 1
ATOM 1617 O O . PRO A 1 212 ? 2.914 0.472 17.362 1.00 95.31 212 PRO A O 1
ATOM 1620 N N . PRO A 1 213 ? 1.729 0.467 15.451 1.00 94.50 213 PRO A N 1
ATOM 1621 C CA . PRO A 1 213 ? 2.790 -0.158 14.667 1.00 94.50 213 PRO A CA 1
ATOM 1622 C C . PRO A 1 213 ? 3.911 0.852 14.388 1.00 94.50 213 PRO A C 1
ATOM 1624 O O . PRO A 1 213 ? 3.671 2.053 14.408 1.00 94.50 213 PRO A O 1
ATOM 1627 N N . GLU A 1 214 ? 5.116 0.375 14.082 1.00 93.56 214 GLU A N 1
ATOM 1628 C CA . GLU A 1 214 ? 6.239 1.239 13.698 1.00 93.56 214 GLU A CA 1
ATOM 1629 C C . GLU A 1 214 ? 6.625 1.002 12.225 1.00 93.56 214 GLU A C 1
ATOM 1631 O O . GLU A 1 214 ? 6.857 -0.154 11.852 1.00 93.56 214 GLU A O 1
ATOM 1636 N N . PRO A 1 215 ? 6.723 2.053 11.384 1.00 94.75 215 PRO A N 1
ATOM 1637 C CA . PRO A 1 215 ? 6.424 3.459 11.683 1.00 94.75 215 PRO A CA 1
ATOM 1638 C C . PRO A 1 215 ? 4.911 3.751 11.798 1.00 94.75 215 PRO A C 1
ATOM 1640 O O . PRO A 1 215 ? 4.078 3.009 11.277 1.00 94.75 215 PRO A O 1
ATOM 1643 N N . PHE A 1 216 ? 4.565 4.873 12.444 1.00 96.81 216 PHE A N 1
ATOM 1644 C CA . PHE A 1 216 ? 3.184 5.364 12.564 1.00 96.81 216 PHE A CA 1
ATOM 1645 C C . PHE A 1 216 ? 3.017 6.780 11.993 1.00 96.81 216 PHE A C 1
ATOM 1647 O O . PHE A 1 216 ? 3.090 7.775 12.725 1.00 96.81 216 PHE A O 1
ATOM 1654 N N . TYR A 1 217 ? 2.769 6.879 10.685 1.00 96.69 217 TYR A N 1
ATOM 1655 C CA . TYR A 1 217 ? 2.532 8.145 9.976 1.00 96.69 217 TYR A CA 1
ATOM 1656 C C . TYR A 1 217 ? 3.616 9.203 10.256 1.00 96.69 217 TYR A C 1
ATOM 1658 O O . TYR A 1 217 ? 3.307 10.287 10.750 1.00 96.69 217 TYR A O 1
ATOM 1666 N N . PRO A 1 218 ? 4.912 8.885 10.081 1.00 95.94 218 PRO A N 1
ATOM 1667 C CA . PRO A 1 218 ? 6.029 9.637 10.657 1.00 95.94 218 PRO A CA 1
ATOM 1668 C C . PRO A 1 218 ? 6.147 11.088 10.163 1.00 95.94 218 PRO A C 1
ATOM 1670 O O . PRO A 1 218 ? 6.857 11.871 10.792 1.00 95.94 218 PRO A O 1
ATOM 1673 N N . PHE A 1 219 ? 5.449 11.452 9.084 1.00 94.62 219 PHE A N 1
ATOM 1674 C CA . PHE A 1 219 ? 5.461 12.790 8.488 1.00 94.62 219 PHE A CA 1
ATOM 1675 C C . PHE A 1 219 ? 4.143 13.564 8.687 1.00 94.62 219 PHE A C 1
ATOM 1677 O O . PHE A 1 219 ? 4.101 14.761 8.410 1.00 94.62 219 PHE A O 1
ATOM 1684 N N . ASP A 1 220 ? 3.102 12.916 9.224 1.00 94.38 220 ASP A N 1
ATOM 1685 C CA . ASP A 1 220 ? 1.724 13.420 9.225 1.00 94.38 220 ASP A CA 1
ATOM 1686 C C . ASP A 1 220 ? 1.151 13.602 10.633 1.00 94.38 220 ASP A C 1
ATOM 1688 O O . ASP A 1 220 ? 1.440 12.843 11.571 1.00 94.38 220 ASP A O 1
ATOM 1692 N N . GLU A 1 221 ? 0.255 14.581 10.771 1.00 95.81 221 GLU A N 1
ATOM 1693 C CA . GLU A 1 221 ? -0.496 14.809 12.000 1.00 95.81 221 GLU A CA 1
ATOM 1694 C C . GLU A 1 221 ? -1.657 13.819 12.144 1.00 95.81 221 GLU A C 1
ATOM 1696 O O . GLU A 1 221 ? -2.537 13.694 11.290 1.00 95.81 221 GLU A O 1
ATOM 1701 N N . LYS A 1 222 ? -1.704 13.115 13.280 1.00 95.31 222 LYS A N 1
ATOM 1702 C CA . LYS A 1 222 ? -2.634 11.983 13.493 1.00 95.31 222 LYS A CA 1
ATOM 1703 C C . LYS A 1 222 ? -4.083 12.461 13.598 1.00 95.31 222 LYS A C 1
ATOM 1705 O O . LYS A 1 222 ? -5.015 11.709 13.317 1.00 95.31 222 LYS A O 1
ATOM 1710 N N . LYS A 1 223 ? -4.271 13.730 13.974 1.00 95.12 223 LYS A N 1
ATOM 1711 C CA . LYS A 1 223 ? -5.558 14.424 13.920 1.00 95.12 223 LYS A CA 1
ATOM 1712 C C . LYS A 1 223 ? -6.046 14.597 12.479 1.00 95.12 223 LYS A C 1
ATOM 1714 O O . LYS A 1 223 ? -7.230 14.382 12.233 1.00 95.12 223 LYS A O 1
ATOM 1719 N N . ASP A 1 224 ? -5.162 14.970 11.564 1.00 93.19 224 ASP A N 1
ATOM 1720 C CA . ASP A 1 224 ? -5.528 15.304 10.189 1.00 93.19 224 ASP A CA 1
ATOM 1721 C C . ASP A 1 224 ? -5.799 14.020 9.395 1.00 93.19 224 ASP A C 1
ATOM 1723 O O . ASP A 1 224 ? -6.822 13.924 8.713 1.00 93.19 224 ASP A O 1
ATOM 1727 N N . MET A 1 225 ? -5.003 12.969 9.643 1.00 93.56 225 MET A N 1
ATOM 1728 C CA . MET A 1 225 ? -5.328 11.602 9.221 1.00 93.56 225 MET A CA 1
ATOM 1729 C C . MET A 1 225 ? -6.707 11.162 9.739 1.00 93.56 225 MET A C 1
ATOM 1731 O O . MET A 1 225 ? -7.515 10.661 8.963 1.00 93.56 225 MET A O 1
ATOM 1735 N N . ALA A 1 226 ? -7.052 11.413 11.009 1.00 94.50 226 ALA A N 1
ATOM 1736 C CA . ALA A 1 226 ? -8.399 11.124 11.514 1.00 94.50 226 ALA A CA 1
ATOM 1737 C C . ALA A 1 226 ? -9.501 11.936 10.796 1.00 94.50 226 ALA A C 1
ATOM 1739 O O . ALA A 1 226 ? -10.567 11.400 10.489 1.00 94.50 226 ALA A O 1
ATOM 1740 N N . ASP A 1 227 ? -9.280 13.224 10.514 1.00 92.44 227 ASP A N 1
ATOM 1741 C CA . ASP A 1 227 ? -10.289 14.098 9.896 1.00 92.44 227 ASP A CA 1
ATOM 1742 C C . ASP A 1 227 ? -10.665 13.690 8.458 1.00 92.44 227 ASP A C 1
ATOM 1744 O O . ASP A 1 227 ? -11.835 13.836 8.078 1.00 92.44 227 ASP A O 1
ATOM 1748 N N . VAL A 1 228 ? -9.742 13.073 7.705 1.00 90.50 228 VAL A N 1
ATOM 1749 C CA . VAL A 1 228 ? -10.038 12.405 6.418 1.00 90.50 228 VAL A CA 1
ATOM 1750 C C . VAL A 1 228 ? -11.100 11.312 6.596 1.00 90.50 228 VAL A C 1
ATOM 1752 O O . VAL A 1 228 ? -12.058 11.234 5.821 1.00 90.50 228 VAL A O 1
ATOM 1755 N N . PHE A 1 229 ? -10.980 10.489 7.644 1.00 91.44 229 PHE A N 1
ATOM 1756 C CA . PHE A 1 229 ? -11.855 9.332 7.854 1.00 91.44 229 PHE A CA 1
ATOM 1757 C C . PHE A 1 229 ? -13.242 9.695 8.415 1.00 91.44 229 PHE A C 1
ATOM 1759 O O . PHE A 1 229 ? -14.215 8.983 8.152 1.00 91.44 229 PHE A O 1
ATOM 1766 N N . ARG A 1 230 ? -13.388 10.841 9.100 1.00 87.00 230 ARG A N 1
ATOM 1767 C CA . ARG A 1 230 ? -14.667 11.296 9.698 1.00 87.00 230 ARG A CA 1
ATOM 1768 C C . ARG A 1 230 ? -15.801 11.554 8.692 1.00 87.00 230 ARG A C 1
ATOM 1770 O O . ARG A 1 230 ? -16.965 11.552 9.086 1.00 87.00 230 ARG A O 1
ATOM 1777 N N . HIS A 1 231 ? -15.497 11.760 7.408 1.00 70.69 231 HIS A N 1
ATOM 1778 C CA . HIS A 1 231 ? -16.474 12.169 6.381 1.00 70.69 231 HIS A CA 1
ATOM 1779 C C . HIS A 1 231 ? -16.631 11.155 5.230 1.00 70.69 231 HIS A C 1
ATOM 1781 O O . HIS A 1 231 ? -17.096 11.484 4.134 1.00 70.69 231 HIS A O 1
ATOM 1787 N N . VAL A 1 232 ? -16.229 9.905 5.460 1.00 70.81 232 VAL A N 1
ATOM 1788 C CA . VAL A 1 232 ? -16.025 8.910 4.403 1.00 70.81 232 VAL A CA 1
ATOM 1789 C C . VAL A 1 232 ? -17.322 8.403 3.762 1.00 70.81 232 VAL A C 1
ATOM 1791 O O . VAL A 1 232 ? -18.137 7.709 4.365 1.00 70.81 232 VAL A O 1
ATOM 1794 N N . ARG A 1 233 ? -17.440 8.643 2.450 1.00 65.56 233 ARG A N 1
ATOM 1795 C CA . ARG A 1 233 ? -18.296 7.885 1.517 1.00 65.56 233 ARG A CA 1
ATOM 1796 C C . ARG A 1 233 ? -17.429 7.106 0.525 1.00 65.56 233 ARG A C 1
ATOM 1798 O O . ARG A 1 233 ? -17.560 7.272 -0.686 1.00 65.56 233 ARG A O 1
ATOM 1805 N N . ALA A 1 234 ? -16.487 6.320 1.048 1.00 66.25 234 ALA A N 1
ATOM 1806 C CA . ALA A 1 234 ? -15.436 5.721 0.233 1.00 66.25 234 ALA A CA 1
ATOM 1807 C C . ALA A 1 234 ? -15.978 4.753 -0.816 1.00 66.25 234 ALA A C 1
ATOM 1809 O O . ALA A 1 234 ? -16.740 3.833 -0.491 1.00 66.25 234 ALA A O 1
ATOM 1810 N N . ARG A 1 235 ? -15.492 4.911 -2.051 1.00 76.94 235 ARG A N 1
ATOM 1811 C CA . ARG A 1 235 ? -15.671 3.908 -3.107 1.00 76.94 235 ARG A CA 1
ATOM 1812 C C . ARG A 1 235 ? -14.881 2.638 -2.761 1.00 76.94 235 ARG A C 1
ATOM 1814 O O . ARG A 1 235 ? -14.114 2.611 -1.795 1.00 76.94 235 ARG A O 1
ATOM 1821 N N . LYS A 1 236 ? -15.172 1.550 -3.472 1.00 80.88 236 LYS A N 1
ATOM 1822 C CA . LYS A 1 236 ? -14.655 0.198 -3.206 1.00 80.88 236 LYS A CA 1
ATOM 1823 C C . LYS A 1 236 ? -14.248 -0.412 -4.536 1.00 80.88 236 LYS A C 1
ATOM 1825 O O . LYS A 1 236 ? -15.003 -1.171 -5.146 1.00 80.88 236 LYS A O 1
ATOM 1830 N N . ASP A 1 237 ? -13.067 -0.023 -4.983 1.00 78.56 237 ASP A N 1
ATOM 1831 C CA . ASP A 1 237 ? -12.629 -0.215 -6.354 1.00 78.56 237 ASP A CA 1
ATOM 1832 C C . ASP A 1 237 ? -11.763 -1.486 -6.405 1.00 78.56 237 ASP A C 1
ATOM 1834 O O . ASP A 1 237 ? -10.599 -1.501 -6.012 1.00 78.56 237 ASP A O 1
ATOM 1838 N N . HIS A 1 238 ? -12.393 -2.599 -6.805 1.00 64.94 238 HIS A N 1
ATOM 1839 C CA . HIS A 1 238 ? -11.814 -3.958 -6.812 1.00 64.94 238 HIS A CA 1
ATOM 1840 C C . HIS A 1 238 ? -11.126 -4.315 -8.151 1.00 64.94 238 HIS A C 1
ATOM 1842 O O . HIS A 1 238 ? -10.743 -5.461 -8.376 1.00 64.94 238 HIS A O 1
ATOM 1848 N N . HIS A 1 239 ? -11.011 -3.341 -9.056 1.00 59.41 239 HIS A N 1
ATOM 1849 C CA . HIS A 1 239 ? -10.394 -3.460 -10.380 1.00 59.41 239 HIS A CA 1
ATOM 1850 C C . HIS A 1 239 ? -9.400 -2.312 -10.591 1.00 59.41 239 HIS A C 1
ATOM 1852 O O . HIS A 1 239 ? -9.489 -1.565 -11.562 1.00 59.41 239 HIS A O 1
ATOM 1858 N N . THR A 1 240 ? -8.487 -2.123 -9.639 1.00 57.84 240 THR A N 1
ATOM 1859 C CA . THR A 1 240 ? -7.352 -1.214 -9.820 1.00 57.84 240 THR A CA 1
ATOM 1860 C C . THR A 1 240 ? -6.384 -1.819 -10.821 1.00 57.84 240 THR A C 1
ATOM 1862 O O . THR A 1 240 ? -5.956 -2.962 -10.649 1.00 57.84 240 THR A O 1
ATOM 1865 N N . TYR A 1 241 ? -6.109 -1.070 -11.885 1.00 55.94 241 TYR A N 1
ATOM 1866 C CA . TYR A 1 241 ? -5.383 -1.551 -13.052 1.00 55.94 241 TYR A CA 1
ATOM 1867 C C . TYR A 1 241 ? -3.996 -2.068 -12.671 1.00 55.94 241 TYR A C 1
ATOM 1869 O O . TYR A 1 241 ? -3.227 -1.386 -12.001 1.00 55.94 241 TYR A O 1
ATOM 1877 N N . ALA A 1 242 ? -3.710 -3.286 -13.119 1.00 57.06 242 ALA A N 1
ATOM 1878 C CA . ALA A 1 242 ? -2.412 -3.928 -13.021 1.00 57.06 242 ALA A CA 1
ATOM 1879 C C . ALA A 1 242 ? -1.923 -4.233 -14.441 1.00 57.06 242 ALA A C 1
ATOM 1881 O O . ALA A 1 242 ? -1.750 -5.392 -14.821 1.00 57.06 242 ALA A O 1
ATOM 1882 N N . ASP A 1 243 ? -1.722 -3.174 -15.229 1.00 56.94 243 ASP A N 1
ATOM 1883 C CA . ASP A 1 243 ? -0.661 -3.246 -16.226 1.00 56.94 243 ASP A CA 1
ATOM 1884 C C . ASP A 1 243 ? 0.636 -3.472 -15.438 1.00 56.94 243 ASP A C 1
ATOM 1886 O O . ASP A 1 243 ? 0.929 -2.753 -14.479 1.00 56.94 243 ASP A O 1
ATOM 1890 N N . ALA A 1 244 ? 1.345 -4.540 -15.789 1.00 65.88 244 ALA A N 1
ATOM 1891 C CA . ALA A 1 244 ? 2.577 -4.962 -15.145 1.00 65.88 244 ALA A CA 1
ATOM 1892 C C . ALA A 1 244 ? 3.670 -5.007 -16.213 1.00 65.88 244 ALA A C 1
ATOM 1894 O O . ALA A 1 244 ? 3.847 -6.009 -16.911 1.00 65.88 244 ALA A O 1
ATOM 1895 N N . HIS A 1 245 ? 4.372 -3.889 -16.386 1.00 83.81 245 HIS A N 1
ATOM 1896 C CA . HIS A 1 245 ? 5.504 -3.808 -17.296 1.00 83.81 245 HIS A CA 1
ATOM 1897 C C . HIS A 1 245 ? 6.609 -4.763 -16.842 1.00 83.81 245 HIS A C 1
ATOM 1899 O O . HIS A 1 245 ? 6.948 -4.855 -15.666 1.00 83.81 245 HIS A O 1
ATOM 1905 N N . MET A 1 246 ? 7.218 -5.435 -17.812 1.00 83.12 246 MET A N 1
ATOM 1906 C CA . MET A 1 246 ? 8.453 -6.183 -17.624 1.00 83.12 246 MET A CA 1
ATOM 1907 C C . MET A 1 246 ? 9.623 -5.268 -17.989 1.00 83.12 246 MET A C 1
ATOM 1909 O O . MET A 1 246 ? 9.700 -4.783 -19.123 1.00 83.12 246 MET A O 1
ATOM 1913 N N . MET A 1 247 ? 10.544 -5.033 -17.057 1.00 83.81 247 MET A N 1
ATOM 1914 C CA . MET A 1 247 ? 11.785 -4.315 -17.342 1.00 83.81 247 MET A CA 1
ATOM 1915 C C . MET A 1 247 ? 12.697 -5.209 -18.189 1.00 83.81 247 MET A C 1
ATOM 1917 O O . MET A 1 247 ? 13.308 -6.157 -17.707 1.00 83.81 247 MET A O 1
ATOM 1921 N N . ASN A 1 248 ? 12.759 -4.917 -19.486 1.00 84.00 248 ASN A N 1
ATOM 1922 C CA . ASN A 1 248 ? 13.446 -5.734 -20.482 1.00 84.00 248 ASN A CA 1
ATOM 1923 C C . ASN A 1 248 ? 14.658 -4.974 -21.043 1.00 84.00 248 ASN A C 1
ATOM 1925 O O . ASN A 1 248 ? 14.539 -4.247 -22.032 1.00 84.00 248 ASN A O 1
ATOM 1929 N N . LEU A 1 249 ? 15.824 -5.114 -20.398 1.00 85.31 249 LEU A N 1
ATOM 1930 C CA . LEU A 1 249 ? 17.059 -4.521 -20.915 1.00 85.31 249 LEU A CA 1
ATOM 1931 C C . LEU A 1 249 ? 17.577 -5.308 -22.124 1.00 85.31 249 LEU A C 1
ATOM 1933 O O . LEU A 1 249 ? 17.521 -6.541 -22.180 1.00 85.31 249 LEU A O 1
ATOM 1937 N N . ARG A 1 250 ? 18.121 -4.552 -23.079 1.00 87.00 250 ARG A N 1
ATOM 1938 C CA . ARG A 1 250 ? 18.617 -5.017 -24.374 1.00 87.00 250 ARG A CA 1
ATOM 1939 C C . ARG A 1 250 ? 20.003 -4.439 -24.614 1.00 87.00 250 ARG A C 1
ATOM 1941 O O . ARG A 1 250 ? 20.123 -3.221 -24.727 1.00 87.00 250 ARG A O 1
ATOM 1948 N N . LEU A 1 251 ? 21.016 -5.297 -24.735 1.00 87.06 251 LEU A N 1
ATOM 1949 C CA . LEU A 1 251 ? 22.321 -4.889 -25.259 1.00 87.06 251 LEU A CA 1
ATOM 1950 C C . LEU A 1 251 ? 22.236 -4.833 -26.786 1.00 87.06 251 LEU A C 1
ATOM 1952 O O . LEU A 1 251 ? 21.826 -5.800 -27.439 1.00 87.06 251 LEU A O 1
ATOM 1956 N N . ARG A 1 252 ? 22.619 -3.690 -27.351 1.00 85.12 252 ARG A N 1
ATOM 1957 C CA . ARG A 1 252 ? 22.768 -3.494 -28.796 1.00 85.12 252 ARG A CA 1
ATOM 1958 C C . ARG A 1 252 ? 24.067 -4.140 -29.272 1.00 85.12 252 ARG A C 1
ATOM 1960 O O . ARG A 1 252 ? 24.983 -4.398 -28.494 1.00 85.12 252 ARG A O 1
ATOM 1967 N N . THR A 1 253 ? 24.179 -4.374 -30.575 1.00 85.25 253 THR A N 1
ATOM 1968 C CA . THR A 1 253 ? 25.386 -4.958 -31.172 1.00 85.25 253 THR A CA 1
ATOM 1969 C C . THR A 1 253 ? 26.625 -4.098 -30.877 1.00 85.25 253 THR A C 1
ATOM 1971 O O . THR A 1 253 ? 26.738 -2.977 -31.368 1.00 85.25 253 THR A O 1
ATOM 1974 N N . GLY A 1 254 ? 27.553 -4.643 -30.084 1.00 86.75 254 GLY A N 1
ATOM 1975 C CA . GLY A 1 254 ? 28.777 -3.970 -29.628 1.00 86.75 254 GLY A CA 1
ATOM 1976 C C . GLY A 1 254 ? 28.750 -3.479 -28.173 1.00 86.75 254 GLY A C 1
ATOM 1977 O O . GLY A 1 254 ? 29.794 -3.085 -27.664 1.00 86.75 254 GLY A O 1
ATOM 1978 N N . GLU A 1 255 ? 27.603 -3.528 -27.491 1.00 88.31 255 GLU A N 1
ATOM 1979 C CA . GLU A 1 255 ? 27.489 -3.225 -26.059 1.00 88.31 255 GLU A CA 1
ATOM 1980 C C . GLU A 1 255 ? 27.756 -4.484 -25.207 1.00 88.31 255 GLU A C 1
ATOM 1982 O O . GLU A 1 255 ? 27.431 -5.604 -25.605 1.00 88.31 255 GLU A O 1
ATOM 1987 N N . THR A 1 256 ? 28.331 -4.308 -24.014 1.00 84.12 256 THR A N 1
ATOM 1988 C CA . THR A 1 256 ? 28.656 -5.393 -23.068 1.00 84.12 256 THR A CA 1
ATOM 1989 C C . THR A 1 256 ? 28.378 -4.967 -21.629 1.00 84.12 256 THR A C 1
ATOM 1991 O O . THR A 1 256 ? 28.660 -3.825 -21.274 1.00 84.12 256 THR A O 1
ATOM 1994 N N . ALA A 1 257 ? 27.916 -5.896 -20.790 1.00 76.94 257 ALA A N 1
ATOM 1995 C CA . ALA A 1 257 ? 27.807 -5.728 -19.339 1.00 76.94 257 ALA A CA 1
ATOM 1996 C C . ALA A 1 257 ? 28.647 -6.798 -18.617 1.00 76.94 257 ALA A C 1
ATOM 1998 O O . ALA A 1 257 ? 28.760 -7.922 -19.115 1.00 76.94 257 ALA A O 1
ATOM 1999 N N . THR A 1 258 ? 29.233 -6.434 -17.474 1.00 74.88 258 THR A N 1
ATOM 2000 C CA . THR A 1 258 ? 30.144 -7.253 -16.649 1.00 74.88 258 THR A CA 1
ATOM 2001 C C . THR A 1 258 ? 29.995 -6.897 -15.179 1.00 74.88 258 THR A C 1
ATOM 2003 O O . THR A 1 258 ? 30.043 -5.673 -14.915 1.00 74.88 258 THR A O 1
#